Prote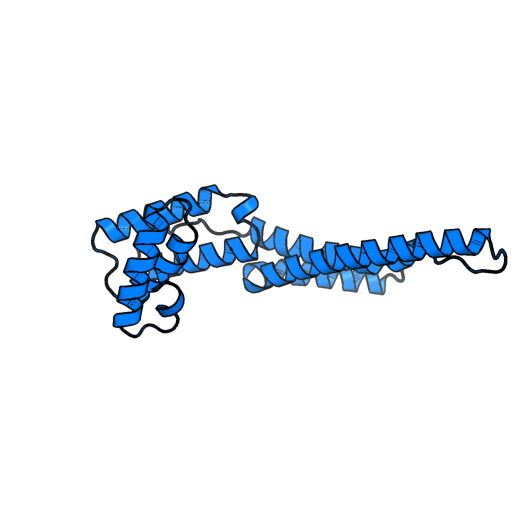in AF-A0A957NG23-F1 (afdb_monomer)

Secondary structure (DSSP, 8-state):
--HHHHHHHHHHHHHHHHHGGG-THHHHHHHHHHHHHHHHHHHHHHHHHHHHHHHHH-TTPPPP-HHHHTHHHHHHHHHHHHHHHHHHHTPPPSS--S---HHHHHHHHHHHHHHHHHTTGGGT-THHHHHHHHHHHHHHHTT---SHHHHHHHHHHHTT-SSHHHHHHHHHHHHHHHHTT-TTGGGT-

Sequence (189 aa):
MRSQYFYLLLAAVVGAALIAPFYAPLGSVGVGLLVVAYYLTLALTLLWALSRLVARFRPKFRTFRLRNALKAPLLLTLTGGAALLSLNLTTPPPVLTQPESTLVQLTYLYETDQRDRHALRIFIEPRRDAVRLAEIYRLNDGGEIRSGEEKYLAAMVLHHGTSPDDYALAHTLSSEAAAEGVEGAQWLS

Mean predicted aligned error: 5.71 Å

Foldseek 3Di:
DPVVVVVVLVCLQVVLLVCLQPDLLSLLVLVVLLVVLVVQLVVLVVQQVVQVVVCVVVVPRDGDDSVVSNPSSVSSNSNSVSSLVSLVVNQDQLFDPDDDALLVGLVSNLVSQSSCVSSVVCVVCVVSLVVSLVVLVVCVVVVRQDALSSLQSQLSSLCPDDDPVSLVSSLVSLVVSVVNVNPPSVVSD

Radius of gyration: 23.43 Å; Cα contacts (8 Å, |Δi|>4): 213; chains: 1; bounding box: 58×26×71 Å

Nearest PDB structures (foldseek):
  6ejl-assembly1_A  TM=4.508E-01  e=9.569E+00  Homo sapiens
  7ai4-assembly2_B  TM=1.586E-01  e=5.651E+00  Homo sapiens

pLDDT: mean 91.09, std 7.85, range [53.72, 98.69]

Structure (mmCIF, N/CA/C/O backbone):
data_AF-A0A957NG23-F1
#
_entry.id   AF-A0A957NG23-F1
#
loop_
_atom_site.group_PDB
_atom_site.id
_atom_site.type_symbol
_atom_site.label_atom_id
_atom_site.label_alt_id
_atom_site.label_comp_id
_atom_site.label_asym_id
_atom_site.label_entity_id
_atom_site.label_seq_id
_atom_site.pdbx_PDB_ins_code
_atom_site.Cartn_x
_atom_site.Cartn_y
_atom_site.Cartn_z
_atom_site.occupancy
_atom_site.B_iso_or_equiv
_atom_site.auth_seq_id
_atom_site.auth_comp_id
_atom_site.auth_asym_id
_atom_site.auth_atom_id
_atom_site.pdbx_PDB_model_num
ATOM 1 N N . MET A 1 1 ? 32.156 4.873 -15.674 1.00 53.72 1 MET A N 1
ATOM 2 C CA . MET A 1 1 ? 31.232 5.918 -15.172 1.00 53.72 1 MET A CA 1
ATOM 3 C C . MET A 1 1 ? 32.134 6.937 -14.500 1.00 53.72 1 MET A C 1
ATOM 5 O O . MET A 1 1 ? 32.995 6.479 -13.763 1.00 53.72 1 MET A O 1
ATOM 9 N N . ARG A 1 2 ? 32.062 8.246 -14.790 1.00 69.12 2 ARG A N 1
ATOM 10 C CA . ARG A 1 2 ? 32.838 9.212 -13.980 1.00 69.12 2 ARG A CA 1
ATOM 11 C C . ARG A 1 2 ? 32.402 9.031 -12.520 1.00 69.12 2 ARG A C 1
ATOM 13 O O . ARG A 1 2 ? 31.195 8.923 -12.298 1.00 69.12 2 ARG A O 1
ATOM 20 N N . SER A 1 3 ? 33.346 8.924 -11.580 1.00 70.69 3 SER A N 1
ATOM 21 C CA . SER A 1 3 ? 33.070 8.514 -10.188 1.00 70.69 3 SER A CA 1
ATOM 22 C C . SER A 1 3 ? 31.973 9.360 -9.528 1.00 70.69 3 SER A C 1
ATOM 24 O O . SER A 1 3 ? 31.147 8.828 -8.799 1.00 70.69 3 SER A O 1
ATOM 26 N N . GLN A 1 4 ? 31.857 10.634 -9.909 1.00 75.25 4 GLN A N 1
ATOM 27 C CA . GLN A 1 4 ? 30.800 11.552 -9.476 1.00 75.25 4 GLN A CA 1
ATOM 28 C C . GLN A 1 4 ? 29.360 11.018 -9.636 1.00 75.25 4 GLN A C 1
ATOM 30 O O . GLN A 1 4 ? 28.538 11.204 -8.746 1.00 75.25 4 GLN A O 1
ATOM 35 N N . TYR A 1 5 ? 29.038 10.295 -10.717 1.00 74.25 5 TYR A N 1
ATOM 36 C CA . TYR A 1 5 ? 27.678 9.767 -10.925 1.00 74.25 5 TYR A CA 1
ATOM 37 C C . TYR A 1 5 ? 27.384 8.529 -10.074 1.00 74.25 5 TYR A C 1
ATOM 39 O O . TYR A 1 5 ? 26.225 8.222 -9.820 1.00 74.25 5 TYR A O 1
ATOM 47 N N . PHE A 1 6 ? 28.425 7.808 -9.652 1.00 73.12 6 PHE A N 1
ATOM 48 C CA . PHE A 1 6 ? 28.278 6.679 -8.738 1.00 73.12 6 PHE A CA 1
ATOM 49 C C . PHE A 1 6 ? 27.932 7.165 -7.328 1.00 73.12 6 PHE A C 1
ATOM 51 O O . PHE A 1 6 ? 27.025 6.626 -6.706 1.00 73.12 6 PHE A O 1
ATOM 58 N N . TYR A 1 7 ? 28.592 8.225 -6.856 1.00 78.75 7 TYR A N 1
ATOM 59 C CA . TYR A 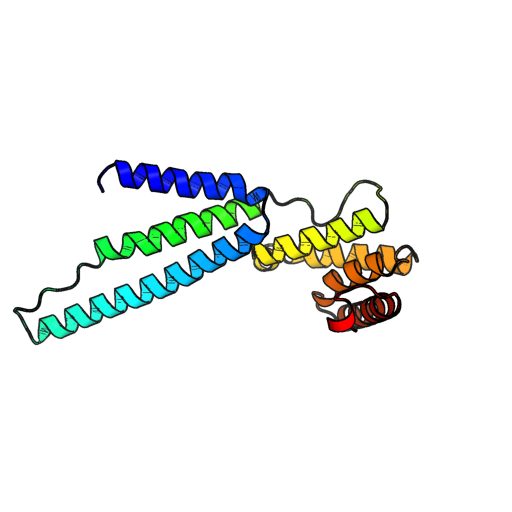1 7 ? 28.318 8.785 -5.532 1.00 78.75 7 TYR A CA 1
ATOM 60 C C . TYR A 1 7 ? 26.936 9.432 -5.436 1.00 78.75 7 TYR A C 1
ATOM 62 O O . TYR A 1 7 ? 26.245 9.224 -4.446 1.00 78.75 7 TYR A O 1
ATOM 70 N N . LEU A 1 8 ? 26.489 10.140 -6.480 1.00 79.69 8 LEU A N 1
ATOM 71 C CA . LEU A 1 8 ? 25.124 10.676 -6.529 1.00 79.69 8 LEU A CA 1
ATOM 72 C C . LEU A 1 8 ? 24.066 9.564 -6.518 1.00 79.69 8 LEU A C 1
ATOM 74 O O . LEU A 1 8 ? 23.046 9.696 -5.847 1.00 79.69 8 LEU A O 1
ATOM 78 N N . LEU A 1 9 ? 24.322 8.452 -7.216 1.00 72.62 9 LEU A N 1
ATOM 79 C CA . LEU A 1 9 ? 23.450 7.278 -7.177 1.00 72.62 9 LEU A CA 1
ATOM 80 C C . LEU A 1 9 ? 23.385 6.683 -5.772 1.00 72.62 9 LEU A C 1
ATOM 82 O O . LEU A 1 9 ? 22.297 6.437 -5.261 1.00 72.62 9 LEU A O 1
ATOM 86 N N . LEU A 1 10 ? 24.546 6.439 -5.165 1.00 81.00 10 LEU A N 1
ATOM 87 C CA . LEU A 1 10 ? 24.616 5.862 -3.831 1.00 81.00 10 LEU A CA 1
ATOM 88 C C . LEU A 1 10 ? 23.887 6.757 -2.823 1.00 81.00 10 LEU A C 1
ATOM 90 O O . LEU A 1 10 ? 23.093 6.255 -2.038 1.00 81.00 10 LEU A O 1
ATOM 94 N N . ALA A 1 11 ? 24.079 8.075 -2.905 1.00 83.12 11 ALA A N 1
ATOM 95 C CA . ALA A 1 11 ? 23.379 9.039 -2.066 1.00 83.12 11 ALA A CA 1
ATOM 96 C C . ALA A 1 11 ? 21.855 9.009 -2.274 1.00 83.12 11 ALA A C 1
ATOM 98 O O . ALA A 1 11 ? 21.119 9.052 -1.294 1.00 83.12 11 ALA A O 1
ATOM 99 N N . ALA A 1 12 ? 21.368 8.886 -3.514 1.00 77.94 12 ALA A N 1
ATOM 100 C CA . ALA A 1 12 ? 19.933 8.790 -3.792 1.00 77.94 12 ALA A CA 1
ATOM 101 C C . ALA A 1 12 ? 19.316 7.489 -3.250 1.00 77.94 12 ALA A C 1
ATOM 103 O O . ALA A 1 12 ? 18.247 7.524 -2.645 1.00 77.94 12 ALA A O 1
ATOM 104 N N . VAL A 1 13 ? 20.001 6.353 -3.427 1.00 77.81 13 VAL A N 1
ATOM 105 C CA . VAL A 1 13 ? 19.563 5.047 -2.904 1.00 77.81 13 VAL A CA 1
ATOM 106 C C . VAL A 1 13 ? 19.546 5.058 -1.375 1.00 77.81 13 VAL A C 1
ATOM 108 O O . VAL A 1 13 ? 18.547 4.674 -0.774 1.00 77.81 13 VAL A O 1
ATOM 111 N N . VAL A 1 14 ? 20.618 5.545 -0.745 1.00 81.88 14 VAL A N 1
ATOM 112 C CA . VAL A 1 14 ? 20.720 5.654 0.717 1.00 81.88 14 VAL A CA 1
ATOM 113 C C . VAL A 1 14 ? 19.688 6.641 1.263 1.00 81.88 14 VAL A C 1
ATOM 115 O O . VAL A 1 14 ? 19.001 6.326 2.225 1.00 81.88 14 VAL A O 1
ATOM 118 N N . GLY A 1 15 ? 19.515 7.802 0.630 1.00 80.25 15 GLY A N 1
ATOM 119 C CA . GLY A 1 15 ? 18.518 8.793 1.033 1.00 80.25 15 GLY A CA 1
ATOM 120 C C . GLY A 1 15 ? 17.092 8.242 0.977 1.00 80.25 15 GLY A C 1
ATOM 121 O O . GLY A 1 15 ? 16.354 8.361 1.952 1.00 80.25 15 GLY A O 1
ATOM 122 N N . ALA A 1 16 ? 16.720 7.568 -0.117 1.00 74.50 16 ALA A N 1
ATOM 123 C CA . ALA A 1 16 ? 15.419 6.910 -0.226 1.00 74.50 16 ALA A CA 1
ATOM 124 C C . ALA A 1 16 ? 15.237 5.832 0.855 1.00 74.50 16 ALA A C 1
ATOM 126 O O . ALA A 1 16 ? 14.194 5.785 1.503 1.00 74.50 16 ALA A O 1
ATOM 127 N N . ALA A 1 17 ? 16.268 5.016 1.096 1.00 74.38 17 ALA A N 1
ATOM 128 C CA . ALA A 1 17 ? 16.250 3.968 2.111 1.00 74.38 17 ALA A CA 1
ATOM 129 C C . ALA A 1 17 ? 16.095 4.510 3.544 1.00 74.38 17 ALA A C 1
ATOM 131 O O . ALA A 1 17 ? 15.441 3.862 4.359 1.00 74.38 17 ALA A O 1
ATOM 132 N N . LEU A 1 18 ? 16.678 5.676 3.846 1.00 78.31 18 LEU A N 1
ATOM 133 C CA . LEU A 1 18 ? 16.621 6.310 5.167 1.00 78.31 18 LEU A CA 1
ATOM 134 C C . LEU A 1 18 ? 15.295 7.033 5.433 1.00 78.31 18 LEU A C 1
ATOM 136 O O . LEU A 1 18 ? 14.836 7.048 6.570 1.00 78.31 18 LEU A O 1
ATOM 140 N N . ILE A 1 19 ? 14.679 7.631 4.408 1.00 78.00 19 ILE A N 1
ATOM 141 C CA . ILE A 1 19 ? 13.428 8.399 4.556 1.00 78.00 19 ILE A CA 1
ATOM 142 C C . ILE A 1 19 ? 12.197 7.484 4.468 1.00 78.00 19 ILE A C 1
ATOM 144 O O . ILE A 1 19 ? 11.177 7.760 5.098 1.00 78.00 19 ILE A O 1
ATOM 148 N N . ALA A 1 20 ? 12.294 6.373 3.730 1.00 74.62 20 ALA A N 1
ATOM 149 C CA . ALA A 1 20 ? 11.217 5.402 3.527 1.00 74.62 20 ALA A CA 1
ATOM 150 C C . ALA A 1 20 ? 10.425 5.030 4.802 1.00 74.62 20 ALA A C 1
ATOM 152 O O . ALA A 1 20 ? 9.196 5.128 4.767 1.00 74.62 20 ALA A O 1
ATOM 153 N N . PRO A 1 21 ? 11.056 4.708 5.949 1.00 72.88 21 PRO A N 1
ATOM 154 C CA . PRO A 1 21 ? 10.341 4.340 7.176 1.00 72.88 21 PRO A CA 1
ATOM 155 C C . PRO A 1 21 ? 9.452 5.445 7.765 1.00 72.88 21 PRO A C 1
ATOM 157 O O . PRO A 1 21 ? 8.611 5.161 8.615 1.00 72.88 21 PRO A O 1
ATOM 160 N N . PHE A 1 22 ? 9.600 6.695 7.325 1.00 76.44 22 PHE A N 1
ATOM 161 C CA . PHE A 1 22 ? 8.887 7.853 7.871 1.00 76.44 22 PHE A CA 1
ATOM 162 C C . PHE A 1 22 ? 7.802 8.400 6.938 1.00 76.44 22 PHE A C 1
ATOM 164 O O . PHE A 1 22 ? 7.031 9.260 7.347 1.00 76.44 22 PHE A O 1
ATOM 171 N N . TYR A 1 23 ? 7.705 7.906 5.699 1.00 77.94 23 TYR A N 1
ATOM 172 C CA . TYR A 1 23 ? 6.753 8.434 4.720 1.00 77.94 23 TYR A CA 1
ATOM 173 C C . TYR A 1 23 ? 6.138 7.303 3.889 1.00 77.94 23 TYR A C 1
ATOM 175 O O . TYR A 1 23 ? 6.703 6.868 2.889 1.00 77.94 23 TYR A O 1
ATOM 183 N N . ALA A 1 24 ? 4.968 6.809 4.315 1.00 71.69 24 ALA A N 1
ATOM 184 C CA . ALA A 1 24 ? 4.268 5.682 3.681 1.00 71.69 24 ALA A CA 1
ATOM 185 C C . ALA A 1 24 ? 4.063 5.819 2.152 1.00 71.69 24 ALA A C 1
ATOM 187 O O . ALA A 1 24 ? 4.255 4.816 1.456 1.00 71.69 24 ALA A O 1
ATOM 188 N N . PRO A 1 25 ? 3.801 7.019 1.584 1.00 80.06 25 PRO A N 1
ATOM 189 C CA . PRO A 1 25 ? 3.712 7.187 0.132 1.00 80.06 25 PRO A CA 1
ATOM 190 C C . PRO A 1 25 ? 4.987 6.802 -0.639 1.00 80.06 25 PRO A C 1
ATOM 192 O O . PRO A 1 25 ? 4.909 6.531 -1.839 1.00 80.06 25 PRO A O 1
ATOM 195 N N . LEU A 1 26 ? 6.157 6.712 0.016 1.00 79.88 26 LEU A N 1
ATOM 196 C CA . LEU A 1 26 ? 7.385 6.220 -0.628 1.00 79.88 26 LEU A CA 1
ATOM 197 C C . LEU A 1 26 ? 7.272 4.777 -1.110 1.00 79.88 26 LEU A C 1
ATOM 199 O O . LEU A 1 26 ? 7.987 4.415 -2.041 1.00 79.88 26 LEU A O 1
ATOM 203 N N . GLY A 1 27 ? 6.368 3.977 -0.540 1.00 81.94 27 GLY A N 1
ATOM 204 C CA . GLY A 1 27 ? 6.066 2.645 -1.056 1.00 81.94 27 GLY A CA 1
ATOM 205 C C . GLY A 1 27 ? 5.529 2.722 -2.482 1.00 81.94 27 GLY A C 1
ATOM 206 O O . GLY A 1 27 ? 6.155 2.200 -3.405 1.00 81.94 27 GLY A O 1
ATOM 207 N N . SER A 1 28 ? 4.459 3.496 -2.692 1.00 82.94 28 SER A N 1
ATOM 208 C CA . SER A 1 28 ? 3.891 3.749 -4.023 1.00 82.94 28 SER A CA 1
ATOM 209 C C . SER A 1 28 ? 4.905 4.354 -4.992 1.00 82.94 28 SER A C 1
ATOM 211 O O . SER A 1 28 ? 4.949 3.961 -6.157 1.00 82.94 28 SER A O 1
ATOM 213 N N . VAL A 1 29 ? 5.751 5.282 -4.528 1.00 86.94 29 VAL A N 1
ATOM 214 C CA . VAL A 1 29 ? 6.837 5.840 -5.353 1.00 86.94 29 VAL A CA 1
ATOM 215 C C . VAL A 1 29 ? 7.827 4.744 -5.747 1.00 86.94 29 VAL A C 1
ATOM 217 O O . VAL A 1 29 ? 8.186 4.646 -6.918 1.00 86.94 29 VAL A O 1
ATOM 220 N N . GLY A 1 30 ? 8.235 3.890 -4.806 1.00 87.00 30 GLY A N 1
ATOM 221 C CA . GLY A 1 30 ? 9.119 2.755 -5.060 1.00 87.00 30 GLY A CA 1
ATOM 222 C C . GLY A 1 30 ? 8.552 1.803 -6.113 1.00 87.00 30 GLY A C 1
ATOM 223 O O . GLY A 1 30 ? 9.247 1.476 -7.077 1.00 87.00 30 GLY A O 1
ATOM 224 N N . VAL A 1 31 ? 7.271 1.440 -5.995 1.00 87.94 31 VAL A N 1
ATOM 225 C CA . VAL A 1 31 ? 6.549 0.649 -7.008 1.00 87.94 31 VAL A CA 1
ATOM 226 C C . VAL A 1 31 ? 6.531 1.366 -8.358 1.00 87.94 31 VAL A C 1
ATOM 228 O O . VAL A 1 31 ? 6.874 0.768 -9.377 1.00 87.94 31 VAL A O 1
ATOM 231 N N . GLY A 1 32 ? 6.198 2.658 -8.381 1.00 87.62 32 GLY A N 1
ATOM 232 C CA . GLY A 1 32 ? 6.180 3.464 -9.601 1.00 87.62 32 GLY A CA 1
ATOM 233 C C . GLY A 1 32 ? 7.535 3.483 -10.314 1.00 87.62 32 GLY A C 1
ATOM 234 O O . GLY A 1 32 ? 7.601 3.281 -11.527 1.00 87.62 32 GLY A O 1
ATOM 235 N N . LEU A 1 33 ? 8.633 3.642 -9.567 1.00 89.94 33 LEU A N 1
ATOM 236 C CA . LEU A 1 33 ? 9.992 3.583 -10.111 1.00 89.94 33 LEU A CA 1
ATOM 237 C C . LEU A 1 33 ? 10.296 2.219 -10.741 1.00 89.94 33 LEU A C 1
ATOM 239 O O . LEU A 1 33 ? 10.889 2.175 -11.819 1.00 89.94 33 LEU A O 1
ATOM 243 N N . LEU A 1 34 ? 9.865 1.119 -10.114 1.00 91.19 34 LEU A N 1
ATOM 244 C CA . LEU A 1 34 ? 10.038 -0.233 -10.655 1.00 91.19 34 LEU A CA 1
ATOM 245 C C . LEU A 1 34 ? 9.243 -0.443 -11.948 1.00 91.19 34 LEU A C 1
ATOM 247 O O . LEU A 1 34 ? 9.783 -0.976 -12.919 1.00 91.19 34 LEU A O 1
ATOM 251 N N . VAL A 1 35 ? 7.996 0.028 -11.999 1.00 92.69 35 VAL A N 1
ATOM 252 C CA . VAL A 1 35 ? 7.153 -0.048 -13.202 1.00 92.69 35 VAL A CA 1
ATOM 253 C C . VAL A 1 35 ? 7.777 0.744 -14.355 1.00 92.69 35 VAL A C 1
ATOM 255 O O . VAL A 1 35 ? 7.920 0.225 -15.465 1.00 92.69 35 VAL A O 1
ATOM 258 N N . VAL A 1 36 ? 8.226 1.977 -14.098 1.00 93.44 36 VAL A N 1
ATOM 259 C CA . VAL A 1 36 ? 8.911 2.801 -15.108 1.00 93.44 36 VAL A CA 1
ATOM 260 C C . VAL A 1 36 ? 10.214 2.140 -15.562 1.00 93.44 36 VAL A C 1
ATOM 262 O O . VAL A 1 36 ? 10.490 2.089 -16.762 1.00 93.44 36 VAL A O 1
ATOM 265 N N . ALA A 1 37 ? 11.006 1.596 -14.634 1.00 94.06 37 ALA A N 1
ATOM 266 C CA . ALA A 1 37 ? 12.242 0.88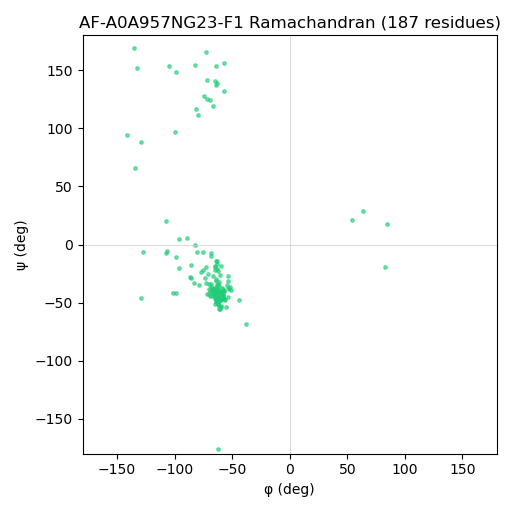8 -14.955 1.00 94.06 37 ALA A CA 1
ATOM 267 C C . ALA A 1 37 ? 12.002 -0.316 -15.876 1.00 94.06 37 ALA A C 1
ATOM 269 O O . ALA A 1 37 ? 12.757 -0.521 -16.833 1.00 94.06 37 ALA A O 1
ATOM 270 N N . TYR A 1 38 ? 10.942 -1.084 -15.613 1.00 95.44 38 TYR A N 1
ATOM 271 C CA . TYR A 1 38 ? 10.541 -2.232 -16.419 1.00 95.44 38 TYR A CA 1
ATOM 272 C C . TYR A 1 38 ? 10.197 -1.819 -17.856 1.00 95.44 38 TYR A C 1
ATOM 274 O O . TYR A 1 38 ? 10.832 -2.295 -18.802 1.00 95.44 38 TYR A O 1
ATOM 282 N N . TYR A 1 39 ? 9.267 -0.873 -18.035 1.00 96.62 39 TYR A N 1
ATOM 283 C CA . TYR A 1 39 ? 8.863 -0.419 -19.371 1.00 96.62 39 TYR A CA 1
ATOM 284 C C . TYR A 1 39 ? 10.003 0.260 -20.133 1.00 96.62 39 TYR A C 1
ATOM 286 O O . TYR A 1 39 ? 10.159 0.041 -21.336 1.00 96.62 39 TYR A O 1
ATOM 294 N N . LEU A 1 40 ? 10.853 1.027 -19.445 1.00 93.94 40 LEU A N 1
ATOM 295 C CA . LEU A 1 40 ? 12.033 1.633 -20.056 1.00 93.94 40 LEU A CA 1
ATOM 296 C C . LEU A 1 40 ? 13.030 0.566 -20.526 1.00 93.94 40 LEU A C 1
ATOM 298 O O . LEU A 1 40 ? 13.575 0.671 -21.624 1.00 93.94 40 LEU A O 1
ATOM 302 N N . THR A 1 41 ? 13.247 -0.487 -19.735 1.00 94.44 41 THR A N 1
ATOM 303 C CA . THR A 1 41 ? 14.099 -1.618 -20.132 1.00 94.44 41 THR A CA 1
ATOM 304 C C . THR A 1 41 ? 13.545 -2.309 -21.372 1.00 94.44 41 THR A C 1
ATOM 306 O O . THR A 1 41 ? 14.296 -2.540 -22.321 1.00 94.44 41 THR A O 1
ATOM 309 N N . LEU A 1 42 ? 12.238 -2.586 -21.402 1.00 95.56 42 LEU A N 1
ATOM 310 C CA . LEU A 1 42 ? 11.564 -3.199 -22.547 1.00 95.56 42 LEU A CA 1
ATOM 311 C C . LEU A 1 42 ? 11.684 -2.333 -23.812 1.00 95.56 42 LEU A C 1
ATOM 313 O O . LEU A 1 42 ? 12.064 -2.824 -24.873 1.00 95.56 42 LEU A O 1
ATOM 317 N N . ALA A 1 43 ? 11.438 -1.026 -23.709 1.00 94.81 43 ALA A N 1
ATOM 318 C CA . ALA A 1 43 ? 11.568 -0.113 -24.842 1.00 94.81 43 ALA A CA 1
ATOM 319 C C . ALA A 1 43 ? 13.009 -0.068 -25.383 1.00 94.81 43 ALA A C 1
ATOM 321 O O . ALA A 1 43 ? 13.233 -0.126 -26.593 1.00 94.81 43 ALA A O 1
ATOM 322 N N . LEU A 1 44 ? 14.009 -0.010 -24.496 1.00 93.88 44 LEU A N 1
ATOM 323 C CA . LEU A 1 44 ? 15.420 0.037 -24.884 1.00 93.88 44 LEU A CA 1
ATOM 324 C C . LEU A 1 44 ? 15.902 -1.266 -25.533 1.00 93.88 44 LEU A C 1
ATOM 326 O O . LEU A 1 44 ? 16.698 -1.214 -26.477 1.00 93.88 44 LEU A O 1
ATOM 330 N N . THR A 1 45 ? 15.437 -2.424 -25.059 1.00 93.19 45 THR A N 1
ATOM 331 C CA . THR A 1 45 ? 15.769 -3.722 -25.666 1.00 93.19 45 THR A CA 1
ATOM 332 C C . THR A 1 45 ? 15.116 -3.879 -27.038 1.00 93.19 45 THR A C 1
ATOM 334 O O . THR A 1 45 ? 15.796 -4.307 -27.973 1.00 93.19 45 THR A O 1
ATOM 337 N N . LEU A 1 46 ? 13.863 -3.438 -27.203 1.00 95.75 46 LEU A N 1
ATOM 338 C CA . LEU A 1 46 ? 13.178 -3.396 -28.500 1.00 95.75 46 LEU A CA 1
ATOM 339 C C . LEU A 1 46 ? 13.885 -2.465 -29.494 1.00 95.75 46 LEU A C 1
ATOM 341 O O . LEU A 1 46 ? 14.174 -2.873 -30.618 1.00 95.75 46 LEU A O 1
ATOM 345 N N . LEU A 1 47 ? 14.245 -1.245 -29.078 1.00 94.56 47 LEU A N 1
ATOM 346 C CA . LEU A 1 47 ? 15.004 -0.304 -29.912 1.00 94.56 47 LEU A CA 1
ATOM 347 C C . LEU A 1 47 ? 16.364 -0.873 -30.320 1.00 94.56 47 LEU A C 1
ATOM 349 O O . LEU A 1 47 ? 16.794 -0.726 -31.466 1.00 94.56 47 LEU A O 1
ATOM 353 N N . TRP A 1 48 ? 17.047 -1.553 -29.399 1.00 95.00 48 TRP A N 1
ATOM 354 C CA . TRP A 1 48 ? 18.297 -2.232 -29.708 1.00 95.00 48 TRP A CA 1
ATOM 355 C C . TRP A 1 48 ? 18.101 -3.344 -30.745 1.00 95.00 48 TRP A C 1
ATOM 357 O O . TRP A 1 48 ? 18.831 -3.362 -31.742 1.00 95.00 48 TRP A O 1
ATOM 367 N N . ALA A 1 49 ? 17.110 -4.219 -30.557 1.00 94.25 49 ALA A N 1
ATOM 368 C CA . ALA A 1 49 ? 16.793 -5.304 -31.484 1.00 94.25 49 ALA A CA 1
ATOM 369 C C . ALA A 1 49 ? 16.427 -4.771 -32.878 1.00 94.25 49 ALA A C 1
ATOM 371 O O . ALA A 1 49 ? 16.980 -5.227 -33.881 1.00 94.25 49 ALA A O 1
ATOM 372 N N . LEU A 1 50 ? 15.594 -3.728 -32.948 1.00 95.19 50 LEU A N 1
ATOM 373 C CA . LEU A 1 50 ? 15.247 -3.059 -34.199 1.00 95.19 50 LEU A CA 1
ATOM 374 C C . LEU A 1 50 ? 16.482 -2.439 -34.866 1.00 95.19 50 LEU A C 1
ATOM 376 O O . LEU A 1 50 ? 16.684 -2.602 -36.067 1.00 95.19 50 LEU A O 1
ATOM 380 N N . SER A 1 51 ? 17.366 -1.795 -34.096 1.00 92.81 51 SER A N 1
ATOM 381 C CA . SER A 1 51 ? 18.606 -1.222 -34.637 1.00 92.81 51 SER A CA 1
ATOM 382 C C . SER A 1 51 ? 19.533 -2.288 -35.239 1.00 92.81 51 SER A C 1
ATOM 384 O O . SER A 1 51 ? 20.203 -2.031 -36.241 1.00 92.81 51 SER A O 1
ATOM 386 N N . ARG A 1 52 ? 19.555 -3.497 -34.657 1.00 93.50 52 ARG A N 1
ATOM 387 C CA . ARG A 1 52 ? 20.296 -4.655 -35.178 1.00 93.50 52 ARG A CA 1
ATOM 388 C C . ARG A 1 52 ? 19.664 -5.191 -36.458 1.00 93.50 52 ARG A C 1
ATOM 390 O O . ARG A 1 52 ? 20.392 -5.484 -37.404 1.00 93.50 52 ARG A O 1
ATOM 397 N N . LEU A 1 53 ? 18.335 -5.274 -36.499 1.00 94.69 53 LEU A N 1
ATOM 398 C CA . LEU A 1 53 ? 17.594 -5.689 -37.686 1.00 94.69 53 LEU A CA 1
ATOM 399 C C . LEU A 1 53 ? 17.842 -4.727 -38.855 1.00 94.69 53 LEU A C 1
ATOM 401 O O . LEU A 1 53 ? 18.191 -5.166 -39.945 1.00 94.69 53 LEU A O 1
ATOM 405 N N . VAL A 1 54 ? 17.756 -3.415 -38.623 1.00 94.50 54 VAL A N 1
ATOM 406 C CA . VAL A 1 54 ? 18.021 -2.395 -39.652 1.00 94.50 54 VAL A CA 1
ATOM 407 C C . VAL A 1 54 ? 19.467 -2.460 -40.141 1.00 94.50 54 VAL A C 1
ATOM 409 O O . VAL A 1 54 ? 19.703 -2.394 -41.347 1.00 94.50 54 VAL A O 1
ATOM 412 N N . ALA A 1 55 ? 20.438 -2.644 -39.241 1.00 93.12 55 ALA A N 1
ATOM 413 C CA . ALA A 1 55 ? 21.848 -2.761 -39.614 1.00 93.12 55 ALA A CA 1
ATOM 414 C C . ALA A 1 55 ? 22.132 -3.957 -40.540 1.00 93.12 55 ALA A C 1
ATOM 416 O O . ALA A 1 55 ? 23.061 -3.888 -41.344 1.00 93.12 55 ALA A O 1
ATOM 417 N N . ARG A 1 56 ? 21.311 -5.019 -40.488 1.00 93.69 56 ARG A N 1
ATOM 418 C CA . ARG A 1 56 ? 21.404 -6.160 -41.415 1.00 93.69 56 ARG A CA 1
ATOM 419 C C . ARG A 1 56 ? 21.113 -5.760 -42.864 1.00 93.69 56 ARG A C 1
ATOM 421 O O . ARG A 1 56 ? 21.746 -6.286 -43.770 1.00 93.69 56 ARG A O 1
ATOM 428 N N . PHE A 1 57 ? 20.180 -4.833 -43.076 1.00 95.75 57 PHE A N 1
ATOM 429 C CA . PHE A 1 57 ? 19.788 -4.357 -44.409 1.00 95.75 57 PHE A CA 1
ATOM 430 C C . PHE A 1 57 ? 20.507 -3.069 -44.823 1.00 95.75 57 PHE A C 1
ATOM 432 O O . PHE A 1 57 ? 20.569 -2.738 -46.004 1.00 95.75 57 PHE A O 1
ATOM 439 N N . ARG A 1 58 ? 21.049 -2.318 -43.859 1.00 94.12 58 ARG A N 1
ATOM 440 C CA . ARG A 1 58 ? 21.753 -1.051 -44.080 1.00 94.12 58 ARG A CA 1
ATOM 441 C C . ARG A 1 58 ? 23.107 -1.086 -43.362 1.00 94.12 58 ARG A C 1
ATOM 443 O O . ARG A 1 58 ? 23.194 -0.608 -42.236 1.00 94.12 58 ARG A O 1
ATOM 450 N N . PRO A 1 59 ? 24.186 -1.579 -43.996 1.00 84.88 59 PRO A N 1
ATOM 451 C CA . PRO A 1 59 ? 25.474 -1.809 -43.328 1.00 84.88 59 PRO A CA 1
ATOM 452 C C . PRO A 1 59 ? 26.168 -0.527 -42.833 1.00 84.88 59 PRO A C 1
ATOM 454 O O . PRO A 1 59 ? 27.001 -0.584 -41.935 1.00 84.88 59 PRO A O 1
ATOM 457 N N . LYS A 1 60 ? 25.802 0.649 -43.369 1.00 89.44 60 LYS A N 1
ATOM 458 C CA . LYS A 1 60 ? 26.262 1.960 -42.869 1.00 89.44 60 LYS A CA 1
ATOM 459 C C . LYS A 1 60 ? 25.485 2.450 -41.634 1.00 89.44 60 LYS A C 1
ATOM 461 O O . LYS A 1 60 ? 25.826 3.488 -41.072 1.00 89.44 60 LYS A O 1
ATOM 466 N N . PHE A 1 61 ? 24.428 1.748 -41.219 1.00 86.75 61 PHE A N 1
ATOM 467 C CA . PHE A 1 61 ? 23.601 2.134 -40.080 1.00 86.75 61 PHE A CA 1
ATOM 468 C C . PHE A 1 61 ? 24.325 1.860 -38.758 1.00 86.75 61 PHE A C 1
ATOM 470 O O . PHE A 1 61 ? 24.784 0.750 -38.486 1.00 86.75 61 PHE A O 1
ATOM 477 N N . ARG A 1 62 ? 24.405 2.878 -37.899 1.00 87.50 62 ARG A N 1
ATOM 478 C CA . ARG A 1 62 ? 25.055 2.765 -36.593 1.00 87.50 62 ARG A CA 1
ATOM 479 C C . ARG A 1 62 ? 24.103 2.120 -35.589 1.00 87.50 62 ARG A C 1
ATOM 481 O O . ARG A 1 62 ? 23.084 2.699 -35.231 1.00 87.50 62 ARG A O 1
ATOM 488 N N . THR A 1 63 ? 24.465 0.944 -35.085 1.00 83.06 63 THR A N 1
ATOM 489 C CA . THR A 1 63 ? 23.659 0.237 -34.081 1.00 83.06 63 THR A CA 1
ATOM 490 C C . THR A 1 63 ? 23.585 1.015 -32.771 1.00 83.06 63 THR A C 1
ATOM 492 O O . THR A 1 63 ? 24.598 1.540 -32.287 1.00 83.06 63 THR A O 1
ATOM 495 N N . PHE A 1 64 ? 22.410 1.001 -32.150 1.00 84.00 64 PHE A N 1
ATOM 496 C CA . PHE A 1 64 ? 22.213 1.531 -30.810 1.00 84.00 64 PHE A CA 1
ATOM 497 C C . PHE A 1 64 ? 23.048 0.737 -29.792 1.00 84.00 64 PHE A C 1
ATOM 499 O O . PHE A 1 64 ? 23.151 -0.488 -29.867 1.00 84.00 64 PHE A O 1
ATOM 506 N N . ARG A 1 65 ? 23.678 1.418 -28.826 1.00 88.94 65 ARG A N 1
ATOM 507 C CA . ARG A 1 65 ? 24.499 0.768 -27.790 1.00 88.94 65 ARG A CA 1
ATOM 508 C C . ARG A 1 65 ? 23.710 0.624 -26.494 1.00 88.94 65 ARG A C 1
ATOM 510 O O . ARG A 1 65 ? 23.712 1.524 -25.656 1.00 88.94 65 ARG A O 1
ATOM 517 N N . LEU A 1 66 ? 23.126 -0.555 -26.302 1.00 85.56 66 LEU A N 1
ATOM 518 C CA . LEU A 1 66 ? 22.255 -0.863 -25.167 1.00 85.56 66 LEU A CA 1
ATOM 519 C C . LEU A 1 66 ? 22.932 -0.670 -23.795 1.00 85.56 66 LEU A C 1
ATOM 521 O O . LEU A 1 66 ? 22.325 -0.127 -22.878 1.00 85.56 66 LEU A O 1
ATOM 525 N N . ARG A 1 67 ? 24.220 -1.024 -23.665 1.00 86.75 67 ARG A N 1
ATOM 526 C CA . ARG A 1 67 ? 24.956 -1.015 -22.382 1.00 86.75 67 ARG A CA 1
ATOM 527 C C . ARG A 1 67 ? 24.883 0.313 -21.617 1.00 86.75 67 ARG A C 1
ATOM 529 O O . ARG A 1 67 ? 24.843 0.305 -20.393 1.00 86.75 67 ARG A O 1
ATOM 536 N N . ASN A 1 68 ? 24.920 1.454 -22.308 1.00 84.88 68 ASN A N 1
ATOM 537 C CA . ASN A 1 68 ? 24.846 2.754 -21.633 1.00 84.88 68 ASN A CA 1
ATOM 538 C C . ASN A 1 68 ? 23.408 3.169 -21.328 1.00 84.88 68 ASN A C 1
ATOM 540 O O . ASN A 1 68 ? 23.183 3.806 -20.304 1.00 84.88 68 ASN A O 1
ATOM 544 N N . ALA A 1 69 ? 22.462 2.790 -22.185 1.00 87.06 69 ALA A N 1
ATOM 545 C CA . ALA A 1 69 ? 21.059 3.127 -22.016 1.00 87.06 69 ALA A CA 1
ATOM 546 C C . ALA A 1 69 ? 20.423 2.378 -20.836 1.00 87.06 69 ALA A C 1
ATOM 548 O O . ALA A 1 69 ? 19.627 2.960 -20.111 1.00 87.06 69 ALA A O 1
ATOM 549 N N . LEU A 1 70 ? 20.853 1.137 -20.574 1.00 90.62 70 LEU A N 1
ATOM 550 C CA . LEU A 1 70 ? 20.365 0.332 -19.446 1.00 90.62 70 LEU A CA 1
ATOM 551 C C . LEU A 1 70 ? 20.779 0.850 -18.062 1.00 90.62 70 LEU A C 1
ATOM 553 O O . LEU A 1 70 ? 20.295 0.344 -17.055 1.00 90.62 70 LEU A O 1
ATOM 557 N N . LYS A 1 71 ? 21.646 1.866 -17.976 1.00 89.06 71 LYS A N 1
ATOM 558 C CA . LYS A 1 71 ? 22.015 2.450 -16.682 1.00 89.06 71 LYS A CA 1
ATOM 559 C C . LYS A 1 71 ? 20.810 3.093 -16.012 1.00 89.06 71 LYS A C 1
ATOM 561 O O . LYS A 1 71 ? 20.559 2.782 -14.864 1.00 89.06 71 LYS A O 1
ATOM 566 N N . ALA A 1 72 ? 20.055 3.927 -16.728 1.00 88.38 72 ALA A N 1
ATOM 567 C CA . ALA A 1 72 ? 18.892 4.618 -16.173 1.00 88.38 72 ALA A CA 1
ATOM 568 C C . ALA A 1 72 ? 17.850 3.661 -15.554 1.00 88.38 72 ALA A C 1
ATOM 570 O O . ALA A 1 72 ? 17.565 3.826 -14.369 1.00 88.38 72 ALA A O 1
ATOM 571 N N . PRO A 1 73 ? 17.337 2.629 -16.259 1.00 91.69 73 PRO A N 1
ATOM 572 C CA . PRO A 1 73 ? 16.401 1.692 -15.642 1.00 91.69 73 PRO A CA 1
ATOM 573 C C . PRO A 1 73 ? 17.029 0.883 -14.501 1.00 91.69 73 PRO A C 1
ATOM 575 O O . PRO A 1 73 ? 16.342 0.594 -13.525 1.00 91.69 73 PRO A O 1
ATOM 578 N N . LEU A 1 74 ? 18.332 0.576 -14.553 1.00 90.94 74 LEU A N 1
ATOM 579 C CA . LEU A 1 74 ? 19.019 -0.045 -13.419 1.00 90.94 74 LEU A CA 1
ATOM 580 C C . LEU A 1 74 ? 19.018 0.867 -12.182 1.00 90.94 74 LEU A C 1
ATOM 582 O O . LEU A 1 74 ? 18.779 0.370 -11.089 1.00 90.94 74 LEU A O 1
ATOM 586 N N . LEU A 1 75 ? 19.236 2.182 -12.328 1.00 88.81 75 LEU A N 1
ATOM 587 C CA . LEU A 1 75 ? 19.164 3.116 -11.192 1.00 88.81 75 LEU A CA 1
ATOM 588 C C . LEU A 1 75 ? 17.753 3.174 -10.608 1.00 88.81 75 LEU A C 1
ATOM 590 O O . LEU A 1 75 ? 17.598 3.101 -9.397 1.00 88.81 75 LEU A O 1
ATOM 594 N N . LEU A 1 76 ? 16.735 3.274 -11.466 1.00 89.56 76 LEU A N 1
ATOM 595 C CA . LEU A 1 76 ? 15.335 3.299 -11.037 1.00 89.56 76 LEU A CA 1
ATOM 596 C C . LEU A 1 76 ? 14.960 2.010 -10.291 1.00 89.56 76 LEU A C 1
ATOM 598 O O . LEU A 1 76 ? 14.326 2.076 -9.242 1.00 89.56 76 LEU A O 1
ATOM 602 N N . THR A 1 77 ? 15.429 0.858 -10.783 1.00 92.19 77 THR A N 1
ATOM 603 C CA . THR A 1 77 ? 15.263 -0.440 -10.109 1.00 92.19 77 THR A CA 1
ATOM 604 C C . THR A 1 77 ? 15.975 -0.456 -8.756 1.00 92.19 77 THR A C 1
ATOM 606 O O . THR A 1 77 ? 15.382 -0.838 -7.753 1.00 92.19 77 THR A O 1
ATOM 609 N N . LEU A 1 78 ? 17.222 0.028 -8.748 1.00 91.00 78 LEU A N 1
ATOM 610 C CA . LEU A 1 78 ? 18.065 0.357 -7.596 1.00 91.00 78 LEU A CA 1
ATOM 611 C C . LEU A 1 78 ? 17.274 0.981 -6.448 1.00 91.00 78 LEU A C 1
ATOM 613 O O . LEU A 1 78 ? 17.088 0.426 -5.365 1.00 91.00 78 LEU A O 1
ATOM 617 N N . THR A 1 79 ? 16.813 2.187 -6.746 1.00 87.44 79 THR A N 1
ATOM 618 C CA . THR A 1 79 ? 16.159 3.084 -5.806 1.00 87.44 79 THR A CA 1
ATOM 619 C C . THR A 1 79 ? 14.785 2.569 -5.396 1.00 87.44 79 THR A C 1
ATOM 621 O O . THR A 1 79 ? 14.477 2.565 -4.208 1.00 87.44 79 THR A O 1
ATOM 624 N N . GLY A 1 80 ? 13.973 2.097 -6.350 1.00 89.12 80 GLY A N 1
ATOM 625 C CA . GLY A 1 80 ? 12.642 1.562 -6.055 1.00 89.12 80 GLY A CA 1
ATOM 626 C C . GLY A 1 80 ? 12.702 0.309 -5.181 1.00 89.12 80 GLY A C 1
ATOM 627 O O . GLY A 1 80 ? 11.986 0.213 -4.186 1.00 89.12 80 GLY A O 1
ATOM 628 N N . GLY A 1 81 ? 13.621 -0.610 -5.494 1.00 90.56 81 GLY A N 1
ATOM 629 C CA . GLY A 1 81 ? 13.859 -1.814 -4.701 1.00 90.56 81 GLY A CA 1
ATOM 630 C C . GLY A 1 81 ? 14.371 -1.503 -3.295 1.00 90.56 81 GLY A C 1
ATOM 631 O O . GLY A 1 81 ? 13.875 -2.078 -2.331 1.00 90.56 81 GLY A O 1
ATOM 632 N N . ALA A 1 82 ? 15.308 -0.559 -3.153 1.00 88.00 82 ALA A N 1
ATOM 633 C CA . ALA A 1 82 ? 15.807 -0.137 -1.844 1.00 88.00 82 ALA A CA 1
ATOM 634 C C . ALA A 1 82 ? 14.714 0.511 -0.978 1.00 88.00 82 ALA A C 1
ATOM 636 O O . ALA A 1 82 ? 14.623 0.201 0.206 1.00 88.00 82 ALA A O 1
ATOM 637 N N . ALA A 1 83 ? 13.854 1.354 -1.560 1.00 86.44 83 ALA A N 1
ATOM 638 C CA . ALA A 1 83 ? 12.734 1.961 -0.842 1.00 86.44 83 ALA A CA 1
ATOM 639 C C . ALA A 1 83 ? 11.753 0.898 -0.311 1.00 86.44 83 ALA A C 1
ATOM 641 O O . ALA A 1 83 ? 11.403 0.919 0.870 1.00 86.44 83 ALA A O 1
ATOM 642 N N . LEU A 1 84 ? 11.360 -0.069 -1.151 1.00 89.12 84 LEU A N 1
ATOM 643 C CA . LEU A 1 84 ? 10.482 -1.169 -0.735 1.00 89.12 84 LEU A CA 1
ATOM 644 C C . LEU A 1 84 ? 11.141 -2.084 0.300 1.00 89.12 84 LEU A C 1
ATOM 646 O O . LEU A 1 84 ? 10.486 -2.483 1.263 1.00 89.12 84 LEU A O 1
ATOM 650 N N . LEU A 1 85 ? 12.428 -2.396 0.137 1.00 89.44 85 LEU A N 1
ATOM 651 C CA . LEU A 1 85 ? 13.172 -3.202 1.102 1.00 89.44 85 LEU A CA 1
ATOM 652 C C . LEU A 1 85 ? 13.231 -2.509 2.467 1.00 89.44 85 LEU A C 1
ATOM 654 O O . LEU A 1 85 ? 12.900 -3.130 3.472 1.00 89.44 85 LEU A O 1
ATOM 658 N N . SER A 1 86 ? 13.581 -1.221 2.510 1.00 87.50 86 SER A N 1
ATOM 659 C CA . SER A 1 86 ? 13.607 -0.441 3.752 1.00 87.50 86 SER A CA 1
ATOM 660 C C . SER A 1 86 ? 12.254 -0.415 4.455 1.00 87.50 86 SER A C 1
ATOM 662 O O . SER A 1 86 ? 12.195 -0.609 5.670 1.00 87.50 86 SER A O 1
ATOM 664 N N . LEU A 1 87 ? 11.162 -0.223 3.706 1.00 86.50 87 LEU A N 1
ATOM 665 C CA . LEU A 1 87 ? 9.813 -0.290 4.268 1.00 86.50 87 LEU A CA 1
ATOM 666 C C . LEU A 1 87 ? 9.550 -1.659 4.894 1.00 86.50 87 LEU A C 1
ATOM 668 O O . LEU A 1 87 ? 9.046 -1.727 6.009 1.00 86.50 87 LEU A O 1
ATOM 672 N N . ASN A 1 88 ? 9.911 -2.745 4.208 1.00 88.62 88 ASN A N 1
ATOM 673 C CA . ASN A 1 88 ? 9.693 -4.111 4.686 1.00 88.62 88 ASN A CA 1
ATOM 674 C C . ASN A 1 88 ? 10.548 -4.476 5.909 1.00 88.62 88 ASN A C 1
ATOM 676 O O . ASN A 1 88 ? 10.051 -5.165 6.797 1.00 88.62 88 ASN A O 1
ATOM 680 N N . LEU A 1 89 ? 11.769 -3.951 6.023 1.00 89.00 89 LEU A N 1
ATOM 681 C CA . LEU A 1 89 ? 12.645 -4.193 7.177 1.00 89.00 89 LEU A CA 1
ATOM 682 C C . LEU A 1 89 ? 12.248 -3.414 8.439 1.00 89.00 89 LEU A C 1
ATOM 684 O O . LEU A 1 89 ? 12.625 -3.806 9.538 1.00 89.00 89 LEU A O 1
ATOM 688 N N . THR A 1 90 ? 11.504 -2.316 8.298 1.00 86.56 90 THR A N 1
ATOM 689 C CA . THR A 1 90 ? 11.129 -1.417 9.409 1.00 86.56 90 THR A CA 1
ATOM 690 C C . THR A 1 90 ? 9.654 -1.528 9.792 1.00 86.56 90 THR A C 1
ATOM 692 O O . THR A 1 90 ? 9.079 -0.627 10.399 1.00 86.56 90 THR A O 1
ATOM 695 N N . THR A 1 91 ? 9.021 -2.638 9.418 1.00 87.88 91 THR A N 1
ATOM 696 C CA . THR A 1 91 ? 7.583 -2.829 9.589 1.00 87.88 91 THR A CA 1
ATOM 697 C C . THR A 1 91 ? 7.222 -3.027 11.061 1.00 87.88 91 THR A C 1
ATOM 699 O O . THR A 1 91 ? 7.744 -3.951 11.686 1.00 87.88 91 THR A O 1
ATOM 702 N N . PRO A 1 92 ? 6.299 -2.227 11.618 1.00 92.25 92 PRO A N 1
ATOM 703 C CA . PRO A 1 92 ? 5.778 -2.4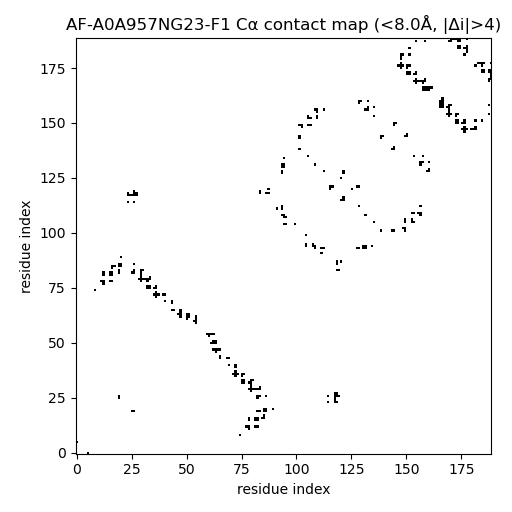74 12.954 1.00 92.25 92 PRO A CA 1
ATOM 704 C C . PRO A 1 92 ? 4.832 -3.698 12.969 1.00 92.25 92 PRO A C 1
ATOM 706 O O . PRO A 1 92 ? 4.397 -4.169 11.906 1.00 92.25 92 PRO A O 1
ATOM 709 N N .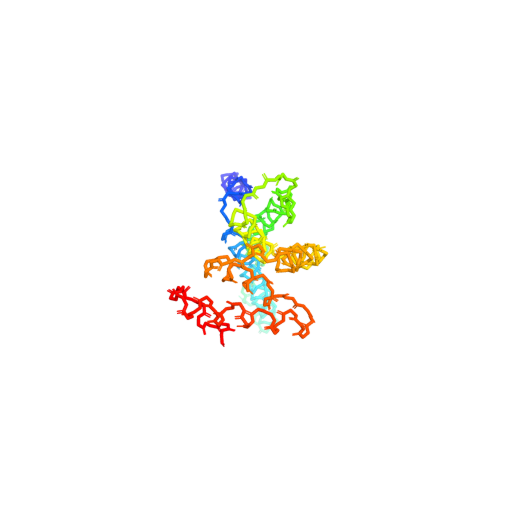 PRO A 1 93 ? 4.490 -4.249 14.148 1.00 94.75 93 PRO A N 1
ATOM 710 C CA . PRO A 1 93 ? 3.485 -5.309 14.239 1.00 94.75 93 PRO A CA 1
ATOM 711 C C . PRO A 1 93 ? 2.137 -4.866 13.630 1.00 94.75 93 PRO A C 1
ATOM 713 O O . PRO A 1 93 ? 1.880 -3.672 13.499 1.00 94.75 93 PRO A O 1
ATOM 716 N N . PRO A 1 94 ? 1.283 -5.802 13.181 1.00 95.38 94 PRO A N 1
ATOM 717 C CA . PRO A 1 94 ? 0.001 -5.456 12.561 1.00 95.38 94 PRO A CA 1
ATOM 718 C C . PRO A 1 94 ? -1.041 -4.934 13.561 1.00 95.38 94 PRO A C 1
ATOM 720 O O . PRO A 1 94 ? -1.987 -4.283 13.142 1.00 95.38 94 PRO A O 1
ATOM 723 N N . VAL A 1 95 ? -0.863 -5.211 14.856 1.00 96.25 95 VAL A N 1
ATOM 724 C CA . VAL A 1 95 ? -1.743 -4.814 15.967 1.00 96.25 95 VAL A CA 1
ATOM 725 C C . VAL A 1 95 ? -0.897 -4.233 17.103 1.00 96.25 95 VAL A C 1
ATOM 727 O O . VAL A 1 95 ? 0.269 -4.613 17.265 1.00 96.25 95 VAL A O 1
ATOM 730 N N . LEU A 1 96 ? -1.472 -3.329 17.898 1.00 95.44 96 LEU A N 1
ATOM 731 C CA . LEU A 1 96 ? -0.848 -2.877 19.142 1.00 95.44 96 LEU A CA 1
ATOM 732 C C . LEU A 1 96 ? -0.907 -3.990 20.190 1.00 95.44 96 LEU A C 1
ATOM 734 O O . LEU A 1 96 ? -1.893 -4.708 20.300 1.00 95.44 96 LEU A O 1
ATOM 738 N N . THR A 1 97 ? 0.156 -4.126 20.979 1.00 89.88 97 THR A N 1
ATOM 739 C CA . THR A 1 97 ? 0.208 -5.092 22.089 1.00 89.88 97 THR A CA 1
ATOM 740 C C . THR A 1 97 ? -0.081 -4.455 23.444 1.00 89.88 97 THR A C 1
ATOM 742 O O . THR A 1 97 ? -0.185 -5.166 24.438 1.00 89.88 97 THR A O 1
ATOM 745 N N . GLN A 1 98 ? -0.114 -3.124 23.507 1.00 89.75 98 GLN A N 1
ATOM 746 C CA . GLN A 1 98 ? -0.337 -2.375 24.740 1.00 89.75 98 GLN A CA 1
ATOM 747 C C . GLN A 1 98 ? -1.805 -1.945 24.837 1.00 89.75 98 GLN A C 1
ATOM 749 O O . GLN A 1 98 ? -2.416 -1.689 23.798 1.00 89.75 98 GLN A O 1
ATOM 754 N N . PRO A 1 99 ? -2.367 -1.850 26.056 1.00 87.50 99 PRO A N 1
ATOM 755 C CA . PRO A 1 99 ? -3.721 -1.353 26.242 1.00 87.50 99 PRO A CA 1
ATOM 756 C C . PRO A 1 99 ? -3.781 0.128 25.859 1.00 87.50 99 PRO A C 1
ATOM 758 O O . PRO A 1 99 ? -3.106 0.951 26.471 1.00 87.50 99 PRO A O 1
ATOM 761 N N . GLU A 1 100 ? -4.604 0.453 24.870 1.00 94.50 100 GLU A N 1
ATOM 762 C CA . GLU A 1 100 ? -4.833 1.811 24.368 1.00 94.50 100 GLU A CA 1
ATOM 763 C C . GLU A 1 100 ? -6.334 2.043 24.160 1.00 94.50 100 GLU A C 1
ATOM 765 O O . GLU A 1 100 ? -7.128 1.100 24.208 1.00 94.50 100 GLU A O 1
ATOM 770 N N . SER A 1 101 ? -6.752 3.286 23.916 1.00 96.62 101 SER A N 1
ATOM 771 C CA . SER A 1 101 ? -8.152 3.562 23.566 1.00 96.62 101 SER A CA 1
ATOM 772 C C . SER A 1 101 ? -8.543 2.910 22.233 1.00 96.62 101 SER A C 1
ATOM 774 O O . SER A 1 101 ? -7.697 2.720 21.357 1.00 96.62 101 SER A O 1
ATOM 776 N N . THR A 1 102 ? -9.831 2.600 22.051 1.00 97.19 102 THR A N 1
ATOM 777 C CA . THR A 1 102 ? -10.350 2.001 20.808 1.00 97.19 102 THR A CA 1
ATOM 778 C C . THR A 1 102 ? -9.979 2.821 19.576 1.00 97.19 102 THR A C 1
ATOM 780 O O . THR A 1 102 ? -9.478 2.264 18.602 1.00 97.19 102 THR A O 1
ATOM 783 N N . LEU A 1 103 ? -10.132 4.146 19.640 1.00 97.56 103 LEU A N 1
ATOM 784 C CA . LEU A 1 103 ? -9.719 5.046 18.567 1.00 97.56 103 LEU A CA 1
ATOM 785 C C . LEU A 1 103 ? -8.224 4.918 18.230 1.00 97.56 103 LEU A C 1
ATOM 787 O O . LEU A 1 103 ? -7.872 4.811 17.060 1.00 97.56 103 LEU A O 1
ATOM 791 N N . VAL A 1 104 ? -7.334 4.885 19.230 1.00 97.81 104 VAL A N 1
ATOM 792 C CA . VAL A 1 104 ? -5.885 4.725 18.995 1.00 97.81 104 VAL A CA 1
ATOM 793 C C . VAL A 1 104 ? -5.579 3.370 18.356 1.00 97.81 104 VAL A C 1
ATOM 795 O O . VAL A 1 104 ? -4.781 3.297 17.421 1.00 97.81 104 VAL A O 1
ATOM 798 N N . GLN A 1 105 ? -6.239 2.306 18.817 1.00 97.69 105 GLN A N 1
ATOM 799 C CA . GLN A 1 105 ? -6.088 0.974 18.237 1.00 97.69 105 GLN A CA 1
ATOM 800 C C . GLN A 1 105 ? -6.549 0.943 16.777 1.00 97.69 105 GLN A C 1
ATOM 802 O O . GLN A 1 105 ? -5.781 0.536 15.910 1.00 97.69 105 GLN A O 1
ATOM 807 N N . LEU A 1 106 ? -7.755 1.424 16.474 1.00 98.38 106 LEU A N 1
ATOM 808 C CA . LEU A 1 106 ? -8.306 1.418 15.115 1.00 98.38 106 LEU A CA 1
ATOM 809 C C . LEU A 1 106 ? -7.503 2.297 14.154 1.00 98.38 106 LEU A C 1
ATOM 811 O O . LEU A 1 106 ? -7.233 1.868 13.032 1.00 98.38 106 LEU A O 1
ATOM 815 N N . THR A 1 107 ? -7.044 3.468 14.602 1.00 98.06 107 THR A N 1
ATOM 816 C CA . THR A 1 107 ? -6.131 4.315 13.823 1.00 98.06 107 THR A CA 1
ATOM 817 C C . THR A 1 107 ? -4.856 3.555 13.481 1.00 98.06 107 THR A C 1
ATOM 819 O O . THR A 1 107 ? -4.435 3.540 12.327 1.00 98.06 107 THR A O 1
ATOM 822 N N . TYR A 1 108 ? -4.270 2.844 14.445 1.00 97.75 108 TYR A N 1
ATOM 823 C CA . TYR A 1 108 ? -3.080 2.035 14.201 1.00 97.75 108 TYR A CA 1
ATOM 824 C C . TYR A 1 108 ? -3.330 0.878 13.219 1.00 97.75 108 TYR A C 1
ATOM 826 O O . TYR A 1 108 ? -2.514 0.625 12.324 1.00 97.75 108 TYR A O 1
ATOM 834 N N . LEU A 1 109 ? -4.452 0.164 13.356 1.00 98.06 109 LEU A N 1
ATOM 835 C CA . LEU A 1 109 ? -4.824 -0.915 12.434 1.00 98.06 109 LEU A CA 1
ATOM 836 C C . LEU A 1 109 ? -4.965 -0.379 11.008 1.00 98.06 109 LEU A C 1
ATOM 838 O O . LEU A 1 109 ? -4.366 -0.942 10.090 1.00 98.06 109 LEU A O 1
ATOM 842 N N . TYR A 1 110 ? -5.671 0.740 10.848 1.00 97.56 110 TYR A N 1
ATOM 843 C CA . TYR A 1 110 ? -5.833 1.429 9.575 1.00 97.56 110 TYR A CA 1
ATOM 844 C C . TYR A 1 110 ? -4.487 1.868 8.985 1.00 97.56 110 TYR A C 1
ATOM 846 O O . TYR A 1 110 ? -4.147 1.494 7.863 1.00 97.56 110 TYR A O 1
ATOM 854 N N . GLU A 1 111 ? -3.671 2.609 9.736 1.00 95.44 111 GLU A N 1
ATOM 855 C CA . GLU A 1 111 ? -2.395 3.130 9.237 1.00 95.44 111 GLU A CA 1
ATOM 856 C C . GLU A 1 111 ? -1.436 2.012 8.818 1.00 95.44 111 GLU A C 1
ATOM 858 O O . GLU A 1 111 ? -0.757 2.109 7.787 1.00 95.44 111 GLU A O 1
ATOM 863 N N . THR A 1 112 ? -1.370 0.931 9.599 1.00 95.56 112 THR A N 1
ATOM 864 C CA . THR A 1 112 ? -0.508 -0.201 9.257 1.00 95.56 112 THR A CA 1
ATOM 865 C C . THR A 1 112 ? -1.054 -1.013 8.081 1.00 95.56 112 THR A C 1
ATOM 867 O O . THR A 1 112 ? -0.242 -1.509 7.298 1.00 95.56 112 THR A O 1
ATOM 870 N N . ASP A 1 113 ? -2.375 -1.131 7.912 1.00 96.69 113 ASP A N 1
ATOM 871 C CA . ASP A 1 113 ? -2.996 -1.729 6.720 1.00 96.69 113 ASP A CA 1
ATOM 872 C C . ASP A 1 113 ? -2.636 -0.936 5.455 1.00 96.69 113 ASP A C 1
ATOM 874 O O . ASP A 1 113 ? -2.041 -1.484 4.520 1.00 96.69 113 ASP A O 1
ATOM 878 N N . GLN A 1 114 ? -2.864 0.383 5.459 1.00 93.94 114 GLN A N 1
ATOM 879 C CA . GLN A 1 114 ? -2.538 1.240 4.314 1.00 93.94 114 GLN A CA 1
ATOM 880 C C . GLN A 1 114 ? -1.042 1.184 3.981 1.00 93.94 114 GLN A C 1
ATOM 882 O O . GLN A 1 114 ? -0.639 1.057 2.819 1.00 93.94 114 GLN A O 1
ATOM 887 N N . ARG A 1 115 ? -0.180 1.213 5.003 1.00 92.44 115 ARG A N 1
ATOM 888 C CA . ARG A 1 115 ? 1.271 1.109 4.820 1.00 92.44 115 ARG A CA 1
ATOM 889 C C . ARG A 1 115 ? 1.693 -0.229 4.213 1.00 92.44 115 ARG A C 1
ATOM 891 O O . ARG A 1 115 ? 2.613 -0.243 3.391 1.00 92.44 115 ARG A O 1
ATOM 898 N N . ASP A 1 116 ? 1.065 -1.339 4.592 1.00 94.31 116 ASP A N 1
ATOM 899 C CA . ASP A 1 116 ? 1.352 -2.650 4.003 1.00 94.31 116 ASP A CA 1
ATOM 900 C C . ASP A 1 116 ? 0.999 -2.689 2.517 1.00 94.31 116 ASP A C 1
ATOM 902 O O . ASP A 1 116 ? 1.783 -3.203 1.714 1.00 94.31 116 ASP A O 1
ATOM 906 N N . ARG A 1 117 ? -0.126 -2.082 2.134 1.00 92.56 117 ARG A N 1
ATOM 907 C CA . ARG A 1 117 ? -0.562 -1.983 0.733 1.00 92.56 117 ARG A CA 1
ATOM 908 C C . ARG A 1 117 ? 0.401 -1.145 -0.094 1.00 92.56 117 ARG A C 1
ATOM 910 O O . ARG A 1 117 ? 0.867 -1.599 -1.140 1.00 92.56 117 ARG A O 1
ATOM 917 N N . HIS A 1 118 ? 0.794 0.024 0.412 1.00 90.06 118 HIS A N 1
ATOM 918 C CA . HIS A 1 118 ? 1.790 0.878 -0.241 1.00 90.06 118 HIS A CA 1
ATOM 919 C C . HIS A 1 118 ? 3.157 0.200 -0.390 1.00 90.06 118 HIS A C 1
ATOM 921 O O . HIS A 1 118 ? 3.865 0.449 -1.365 1.00 90.06 118 HIS A O 1
ATOM 927 N N . ALA A 1 119 ? 3.536 -0.665 0.551 1.00 90.31 119 ALA A N 1
ATOM 928 C CA . ALA A 1 119 ? 4.802 -1.394 0.528 1.00 90.31 119 ALA A CA 1
ATOM 929 C C . ALA A 1 119 ? 4.736 -2.747 -0.210 1.00 90.31 119 ALA A C 1
ATOM 931 O O . ALA A 1 119 ? 5.716 -3.494 -0.173 1.00 90.31 119 ALA A O 1
ATOM 932 N N . LEU A 1 120 ? 3.601 -3.077 -0.847 1.00 91.25 120 LEU A N 1
ATOM 933 C CA . LEU A 1 120 ? 3.311 -4.390 -1.447 1.00 91.25 120 LEU A CA 1
ATOM 934 C C . LEU A 1 120 ? 3.476 -5.573 -0.475 1.00 91.25 120 LEU A C 1
ATOM 936 O O . LEU A 1 120 ? 3.637 -6.721 -0.895 1.00 91.25 120 LEU A O 1
ATOM 940 N N . ARG A 1 121 ? 3.418 -5.315 0.834 1.00 91.69 121 ARG A N 1
ATOM 941 C CA . ARG A 1 121 ? 3.650 -6.317 1.877 1.00 91.69 121 ARG A CA 1
ATOM 942 C C . ARG A 1 121 ? 2.526 -7.334 1.965 1.00 91.69 121 ARG A C 1
ATOM 944 O O . ARG A 1 121 ? 2.789 -8.471 2.334 1.00 91.69 121 ARG A O 1
ATOM 951 N N . ILE A 1 122 ? 1.318 -6.971 1.543 1.00 90.31 122 ILE A N 1
ATOM 952 C CA . ILE A 1 122 ? 0.175 -7.891 1.449 1.00 90.31 122 ILE A CA 1
ATOM 953 C C . ILE A 1 122 ? 0.486 -9.152 0.616 1.00 90.31 122 ILE A C 1
ATOM 955 O O . ILE A 1 122 ? -0.063 -10.216 0.878 1.00 90.31 122 ILE A O 1
ATOM 959 N N . PHE A 1 123 ? 1.423 -9.071 -0.339 1.00 89.62 123 PHE A N 1
ATOM 960 C CA . PHE A 1 123 ? 1.864 -10.219 -1.143 1.00 89.62 123 PHE A CA 1
ATOM 961 C C . PHE A 1 123 ? 2.978 -11.044 -0.482 1.00 89.62 123 PHE A C 1
ATOM 963 O O . PHE A 1 123 ? 3.232 -12.173 -0.893 1.00 89.62 123 PHE A O 1
ATOM 970 N N . ILE A 1 124 ? 3.662 -10.477 0.513 1.00 89.88 124 ILE A N 1
ATOM 971 C CA . ILE A 1 124 ? 4.804 -11.084 1.208 1.00 89.88 124 ILE A CA 1
ATOM 972 C C . ILE A 1 124 ? 4.345 -11.717 2.527 1.00 89.88 124 ILE A C 1
ATOM 974 O O . ILE A 1 124 ? 4.767 -12.820 2.867 1.00 89.88 124 ILE A O 1
ATOM 978 N N . GLU A 1 125 ? 3.464 -11.036 3.258 1.00 92.06 125 GLU A N 1
ATOM 979 C CA . GLU A 1 125 ? 2.993 -11.434 4.582 1.00 92.06 125 GLU A CA 1
ATOM 980 C C . GLU A 1 125 ? 1.460 -11.311 4.703 1.00 92.06 125 GLU A C 1
ATOM 982 O O . GLU A 1 125 ? 0.949 -10.518 5.497 1.00 92.06 125 GLU A O 1
ATOM 987 N N . PRO A 1 126 ? 0.690 -12.125 3.952 1.00 89.56 126 PRO A N 1
ATOM 988 C CA . PRO A 1 126 ? -0.776 -12.033 3.912 1.00 89.56 126 PRO A CA 1
ATOM 989 C C . PRO A 1 126 ? -1.452 -12.318 5.264 1.00 89.56 126 PRO A C 1
ATOM 991 O O . PRO A 1 126 ? -2.608 -11.970 5.475 1.00 89.56 126 PRO A O 1
ATOM 994 N N . ARG A 1 127 ? -0.739 -12.937 6.216 1.00 94.75 127 ARG A N 1
ATOM 995 C CA . ARG A 1 127 ? -1.262 -13.221 7.564 1.00 94.75 127 ARG A CA 1
ATOM 996 C C . ARG A 1 127 ? -1.554 -11.958 8.374 1.00 94.75 127 ARG A C 1
ATOM 998 O O . ARG A 1 127 ? -2.337 -12.032 9.315 1.00 94.75 127 ARG A O 1
ATOM 1005 N N . ARG A 1 128 ? -0.933 -10.822 8.038 1.00 95.56 128 ARG A N 1
ATOM 1006 C CA . ARG A 1 128 ? -1.138 -9.554 8.752 1.00 95.56 128 ARG A CA 1
ATOM 1007 C C . ARG A 1 128 ? -2.582 -9.073 8.663 1.00 95.56 128 ARG A C 1
ATOM 1009 O O . ARG A 1 128 ? -3.111 -8.627 9.675 1.00 95.56 128 ARG A O 1
ATOM 1016 N N . ASP A 1 129 ? -3.223 -9.243 7.509 1.00 96.12 129 ASP A N 1
ATOM 1017 C CA . ASP A 1 129 ? -4.624 -8.856 7.313 1.00 96.12 129 ASP A CA 1
ATOM 1018 C C . ASP A 1 129 ? -5.534 -9.676 8.234 1.00 96.12 129 ASP A C 1
ATOM 1020 O O . ASP A 1 129 ? -6.325 -9.108 8.979 1.00 96.12 129 ASP A O 1
ATOM 1024 N N . ALA A 1 130 ? -5.330 -10.996 8.310 1.00 96.00 130 ALA A N 1
ATOM 1025 C CA . ALA A 1 130 ? -6.091 -11.857 9.219 1.00 96.00 130 ALA A CA 1
ATOM 1026 C C . ALA A 1 130 ? -5.951 -11.446 10.698 1.00 96.00 130 ALA A C 1
ATOM 1028 O O . ALA A 1 130 ? -6.925 -11.497 11.446 1.00 96.00 130 ALA A O 1
ATOM 1029 N N . VAL A 1 131 ? -4.757 -11.012 11.122 1.00 97.50 131 VAL A N 1
ATOM 1030 C CA . VAL A 1 131 ? -4.519 -10.546 12.499 1.00 97.50 131 VAL A CA 1
ATOM 1031 C C . VAL A 1 131 ? -5.262 -9.237 12.786 1.00 97.50 131 VAL A C 1
ATOM 1033 O O . VAL A 1 131 ? -5.839 -9.098 13.861 1.00 97.50 131 VAL A O 1
ATOM 1036 N N . ARG A 1 132 ? -5.300 -8.299 11.831 1.00 97.88 132 ARG A N 1
ATOM 1037 C CA . ARG A 1 132 ? -6.068 -7.052 11.986 1.00 97.88 132 ARG A CA 1
ATOM 1038 C C . ARG A 1 132 ? -7.567 -7.299 12.016 1.00 97.88 132 ARG A C 1
ATOM 1040 O O . ARG A 1 132 ? -8.248 -6.737 12.865 1.00 97.88 132 ARG A O 1
ATOM 1047 N N . LEU A 1 133 ? -8.067 -8.145 11.115 1.00 98.12 133 LEU A N 1
ATOM 1048 C CA . LEU A 1 133 ? -9.487 -8.486 11.055 1.00 98.12 133 LEU A CA 1
ATOM 1049 C C . LEU A 1 133 ? -9.943 -9.114 12.372 1.00 98.12 133 LEU A C 1
ATOM 1051 O O . LEU A 1 133 ? -10.948 -8.686 12.928 1.00 98.12 133 LEU A O 1
ATOM 1055 N N . ALA A 1 134 ? -9.168 -10.057 12.917 1.00 97.88 134 ALA A N 1
ATOM 1056 C CA . ALA A 1 134 ? -9.470 -10.667 14.210 1.00 97.88 134 ALA A CA 1
ATOM 1057 C C . ALA A 1 134 ? -9.586 -9.629 15.342 1.00 97.88 134 ALA A C 1
ATOM 1059 O O . ALA A 1 134 ? -10.488 -9.734 16.171 1.00 97.88 134 ALA A O 1
ATOM 1060 N N . GLU A 1 135 ? -8.719 -8.613 15.360 1.00 98.00 135 GLU A N 1
ATOM 1061 C CA . GLU A 1 135 ? -8.787 -7.545 16.362 1.00 98.00 135 GLU A CA 1
ATOM 1062 C C . GLU A 1 135 ? -10.006 -6.633 16.167 1.00 98.00 135 GLU A C 1
ATOM 1064 O O . GLU A 1 135 ? -10.660 -6.264 17.141 1.00 98.00 135 GLU A O 1
ATOM 1069 N N . ILE A 1 136 ? -10.375 -6.322 14.922 1.00 98.44 136 ILE A N 1
ATOM 1070 C CA . ILE A 1 136 ? -11.583 -5.535 14.632 1.00 98.44 136 ILE A CA 1
ATOM 1071 C C . ILE A 1 136 ? -12.841 -6.282 15.065 1.00 98.44 136 ILE A C 1
ATOM 1073 O O . ILE A 1 136 ? -13.689 -5.683 15.719 1.00 98.44 136 ILE A O 1
ATOM 1077 N N . TYR A 1 137 ? -12.949 -7.581 14.768 1.00 98.56 137 TYR A N 1
ATOM 1078 C CA . TYR A 1 137 ? -14.069 -8.395 15.249 1.00 98.56 137 TYR A CA 1
ATOM 1079 C C . TYR A 1 137 ? -14.124 -8.415 16.776 1.00 98.56 137 TYR A C 1
ATOM 1081 O O . TYR A 1 137 ? -15.186 -8.198 17.348 1.00 98.56 137 TYR A O 1
ATOM 1089 N N . ARG A 1 138 ? -12.979 -8.571 17.454 1.00 98.06 138 ARG A N 1
ATOM 1090 C CA . ARG A 1 138 ? -12.917 -8.527 18.922 1.00 98.06 138 ARG A CA 1
ATOM 1091 C C . ARG A 1 138 ? -13.460 -7.206 19.484 1.00 98.06 138 ARG A C 1
ATOM 1093 O O . ARG A 1 138 ? -14.256 -7.231 20.421 1.00 98.06 138 ARG A O 1
ATOM 1100 N N . LEU A 1 139 ? -13.037 -6.070 18.923 1.00 98.00 139 LEU A N 1
ATOM 1101 C CA . LEU A 1 139 ? -13.500 -4.734 19.322 1.00 98.00 139 LEU A CA 1
ATOM 1102 C C . LEU A 1 139 ? -14.992 -4.527 19.012 1.00 98.00 139 LEU A C 1
ATOM 1104 O O . LEU A 1 139 ? -15.726 -3.956 19.821 1.00 98.00 139 LEU A O 1
ATOM 1108 N N . ASN A 1 140 ? -15.447 -4.994 17.849 1.00 98.31 140 ASN A N 1
ATOM 1109 C CA . ASN A 1 140 ? -16.836 -4.894 17.412 1.00 98.31 140 ASN A CA 1
ATOM 1110 C C . ASN A 1 140 ? -17.773 -5.713 18.311 1.00 98.31 140 ASN A C 1
ATOM 1112 O O . ASN A 1 140 ? -18.741 -5.178 18.847 1.00 98.31 140 ASN A O 1
ATOM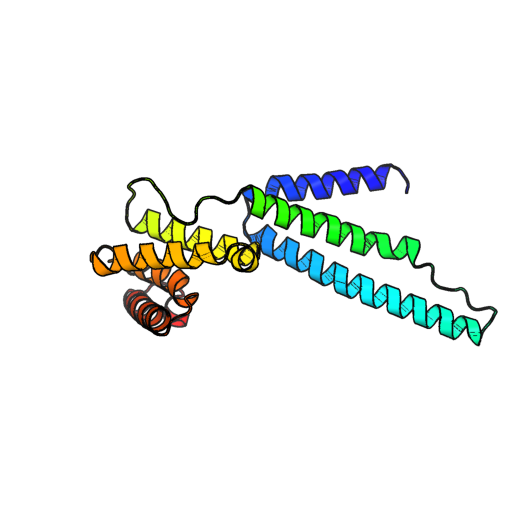 1116 N N . ASP A 1 141 ? -17.447 -6.985 18.541 1.00 98.12 141 ASP A N 1
ATOM 1117 C CA . ASP A 1 141 ? -18.248 -7.911 19.349 1.00 98.12 141 ASP A CA 1
ATOM 1118 C C . ASP A 1 141 ? -18.277 -7.500 20.831 1.00 98.12 141 ASP A C 1
ATOM 1120 O O . ASP A 1 141 ? -19.250 -7.757 21.541 1.00 98.12 141 ASP A O 1
ATOM 1124 N N . GLY A 1 142 ? -17.229 -6.811 21.295 1.00 97.44 142 GLY A N 1
ATOM 1125 C CA . GLY A 1 142 ? -17.173 -6.177 22.613 1.00 97.44 142 GLY A CA 1
ATOM 1126 C C . GLY A 1 142 ? -17.994 -4.885 22.737 1.00 97.44 142 GLY A C 1
ATOM 1127 O O . GLY A 1 142 ? -18.094 -4.334 23.835 1.00 97.44 142 GLY A O 1
ATOM 1128 N N . GLY A 1 143 ? -18.574 -4.373 21.644 1.00 97.75 143 GLY A N 1
ATOM 1129 C CA . GLY A 1 143 ? -19.273 -3.084 21.622 1.00 97.75 143 GLY A CA 1
ATOM 1130 C C . GLY A 1 143 ? -18.346 -1.898 21.914 1.00 97.75 143 GLY A C 1
ATOM 1131 O O . GLY A 1 143 ? -18.765 -0.900 22.519 1.00 97.75 143 GLY A O 1
ATOM 1132 N N . GLU A 1 144 ? -17.065 -2.030 21.561 1.00 98.06 144 GLU A N 1
ATOM 1133 C CA . GLU A 1 144 ? -16.030 -1.024 21.807 1.00 98.06 144 GLU A CA 1
ATOM 1134 C C . GLU A 1 144 ? -15.964 0.020 20.684 1.00 98.06 144 GLU A C 1
ATOM 1136 O O . GLU A 1 144 ? -15.614 1.164 20.961 1.00 98.06 144 GLU A O 1
ATOM 1141 N N . ILE A 1 145 ? -16.339 -0.344 19.451 1.00 98.25 145 ILE A N 1
ATOM 1142 C CA . ILE A 1 145 ? -16.412 0.556 18.285 1.00 98.25 145 ILE A CA 1
ATOM 1143 C C . ILE A 1 145 ? -17.713 1.360 18.365 1.00 98.25 145 ILE A C 1
ATOM 1145 O O . ILE A 1 145 ? -18.796 0.786 18.250 1.00 98.25 145 ILE A O 1
ATOM 1149 N N . ARG A 1 146 ? -17.639 2.677 18.604 1.00 97.12 146 ARG A N 1
ATOM 1150 C CA . ARG A 1 146 ? -18.834 3.470 18.957 1.00 97.12 146 ARG A CA 1
ATOM 1151 C C . ARG A 1 146 ? -19.026 4.722 18.127 1.00 97.12 146 ARG A C 1
ATOM 1153 O O . ARG A 1 146 ? -20.149 4.987 17.712 1.00 97.12 146 ARG A O 1
ATOM 1160 N N . SER A 1 147 ? -17.973 5.500 17.928 1.00 98.00 147 SER A N 1
ATOM 1161 C CA . SER A 1 147 ? -18.043 6.750 17.171 1.00 98.00 147 SER A CA 1
ATOM 1162 C C . SER A 1 147 ? -17.955 6.501 15.668 1.00 98.00 147 SER A C 1
ATOM 1164 O O . SER A 1 147 ? -17.342 5.527 15.230 1.00 98.00 147 SER A O 1
ATOM 1166 N N . GLY A 1 148 ? -18.507 7.406 14.862 1.00 97.94 148 GLY A N 1
ATOM 1167 C CA . GLY A 1 148 ? -18.396 7.339 13.409 1.00 97.94 148 GLY A CA 1
ATOM 1168 C C . GLY A 1 148 ? -16.950 7.231 12.917 1.00 97.94 148 GLY A C 1
ATOM 1169 O O . GLY A 1 148 ? -16.689 6.492 11.972 1.00 97.94 148 GLY A O 1
ATOM 1170 N N . GLU A 1 149 ? -15.996 7.913 13.560 1.00 98.19 149 GLU A N 1
ATOM 1171 C CA . GLU A 1 149 ? -14.572 7.830 13.200 1.00 98.19 149 GLU A CA 1
ATOM 1172 C C . GLU A 1 149 ? -14.020 6.412 13.407 1.00 98.19 149 GLU A C 1
ATOM 1174 O O . GLU A 1 149 ? -13.404 5.846 12.505 1.00 98.19 149 GLU A O 1
ATOM 1179 N N . GLU A 1 150 ? -14.308 5.794 14.554 1.00 98.62 150 GLU A N 1
ATOM 1180 C CA . GLU A 1 150 ? -13.924 4.408 14.845 1.00 98.62 150 GLU A CA 1
ATOM 1181 C C . GLU A 1 150 ? -14.552 3.434 13.837 1.00 98.62 150 GLU A C 1
ATOM 1183 O O . GLU A 1 150 ? -13.868 2.568 13.289 1.00 98.62 150 GLU A O 1
ATOM 1188 N N . LYS A 1 151 ? -15.843 3.606 13.534 1.00 98.69 151 LYS A N 1
ATOM 1189 C CA . LYS A 1 151 ? -16.556 2.780 12.550 1.00 98.69 151 LYS A CA 1
ATOM 1190 C C . LYS A 1 151 ? -15.946 2.904 11.158 1.00 98.69 151 LYS A C 1
ATOM 1192 O O .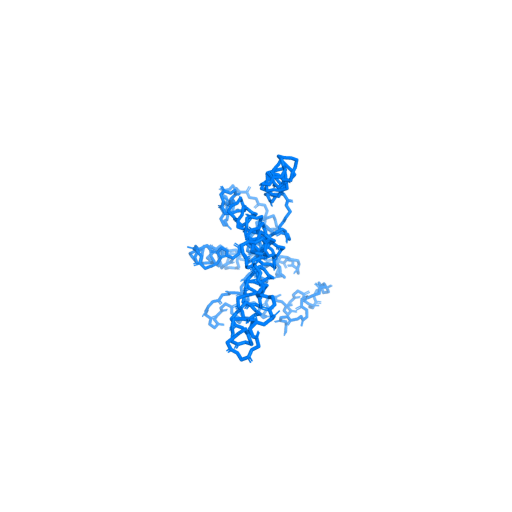 LYS A 1 151 ? -15.736 1.892 10.493 1.00 98.69 151 LYS A O 1
ATOM 1197 N N . TYR A 1 152 ? -15.614 4.122 10.733 1.00 98.50 152 TYR A N 1
ATOM 1198 C CA . TYR A 1 152 ? -14.969 4.364 9.448 1.00 98.50 152 TYR A CA 1
ATOM 1199 C C . TYR A 1 152 ? -13.588 3.702 9.370 1.00 98.50 152 TYR A C 1
ATOM 1201 O O . TYR A 1 152 ? -13.307 2.982 8.414 1.00 98.50 152 TYR A O 1
ATOM 1209 N N . LEU A 1 153 ? -12.744 3.872 10.392 1.00 98.56 153 LEU A N 1
ATOM 1210 C CA . LEU A 1 153 ? -11.417 3.247 10.438 1.00 98.56 153 LEU A CA 1
ATOM 1211 C C . LEU A 1 153 ? -11.504 1.715 10.386 1.00 98.56 153 LEU A C 1
ATOM 1213 O O . LEU A 1 153 ? -10.751 1.081 9.646 1.00 98.56 153 LEU A O 1
ATOM 1217 N N . ALA A 1 154 ? -12.450 1.121 11.117 1.00 98.62 154 ALA A N 1
ATOM 1218 C CA . ALA A 1 154 ? -12.710 -0.315 11.075 1.00 98.62 154 ALA A CA 1
ATOM 1219 C C . ALA A 1 154 ? -13.188 -0.774 9.687 1.00 98.62 154 ALA A C 1
ATOM 1221 O O . ALA A 1 154 ? -12.654 -1.742 9.138 1.00 98.62 154 ALA A O 1
ATOM 1222 N N . ALA A 1 155 ? -14.143 -0.057 9.086 1.00 98.56 155 ALA A N 1
ATOM 1223 C CA . ALA A 1 155 ? -14.653 -0.345 7.746 1.00 98.56 155 ALA A CA 1
ATOM 1224 C C . ALA A 1 155 ? -13.542 -0.325 6.685 1.00 98.56 155 ALA A C 1
ATOM 1226 O O . ALA A 1 155 ? -13.468 -1.222 5.844 1.00 98.56 155 ALA A O 1
ATOM 1227 N N . MET A 1 156 ? -12.625 0.641 6.777 1.00 98.25 156 MET A N 1
ATOM 1228 C CA . MET A 1 156 ? -11.465 0.781 5.890 1.00 98.25 156 MET A CA 1
ATOM 1229 C C . MET A 1 156 ? -10.408 -0.322 6.046 1.00 98.25 156 MET A C 1
ATOM 1231 O O . MET A 1 156 ? -9.490 -0.414 5.238 1.00 98.25 156 MET A O 1
ATOM 1235 N N . VAL A 1 157 ? -10.495 -1.176 7.060 1.00 98.31 157 VAL A N 1
ATOM 1236 C CA . VAL A 1 157 ? -9.666 -2.388 7.135 1.00 98.31 157 VAL A CA 1
ATOM 1237 C C . VAL A 1 157 ? -10.487 -3.607 6.711 1.00 98.31 157 VAL A C 1
ATOM 1239 O O . VAL A 1 157 ? -10.012 -4.425 5.926 1.00 98.31 157 VAL A O 1
ATOM 1242 N N . LEU A 1 158 ? -11.747 -3.697 7.147 1.00 98.50 158 LEU A N 1
ATOM 1243 C CA . LEU A 1 158 ? -12.666 -4.786 6.802 1.00 98.50 158 LEU A CA 1
ATOM 1244 C C . LEU A 1 158 ? -12.959 -4.889 5.300 1.00 98.50 158 LEU A C 1
ATOM 1246 O O . LEU A 1 158 ? -13.050 -5.996 4.778 1.00 98.50 158 LEU A O 1
ATOM 1250 N N . HIS A 1 159 ? -13.039 -3.773 4.566 1.00 97.38 159 HIS A N 1
ATOM 1251 C CA . HIS A 1 159 ? -13.289 -3.810 3.116 1.00 97.38 159 HIS A CA 1
ATOM 1252 C C . HIS A 1 159 ? -12.1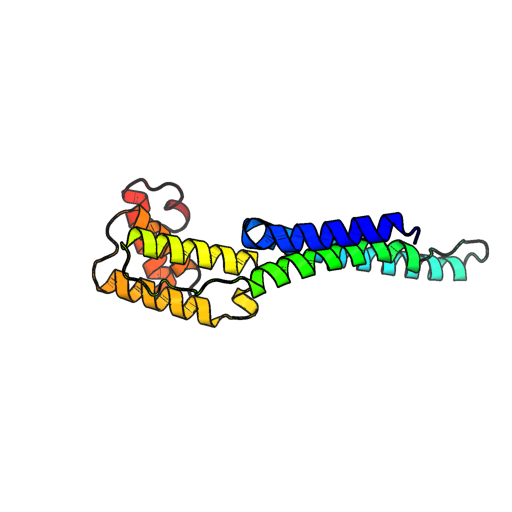69 -4.498 2.319 1.00 97.38 159 HIS A C 1
ATOM 1254 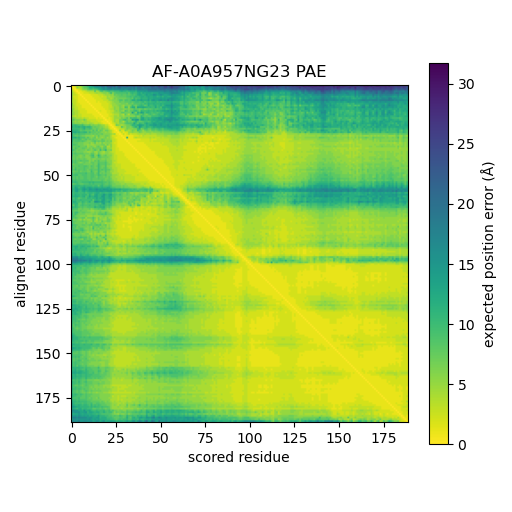O O . HIS A 1 159 ? -12.350 -4.851 1.154 1.00 97.38 159 HIS A O 1
ATOM 1260 N N . HIS A 1 160 ? -11.013 -4.705 2.950 1.00 96.06 160 HIS A N 1
ATOM 1261 C CA . HIS A 1 160 ? -9.905 -5.468 2.404 1.00 96.06 160 HIS A CA 1
ATOM 1262 C C . HIS A 1 160 ? -9.864 -6.927 2.869 1.00 96.06 160 HIS A C 1
ATOM 1264 O O . HIS A 1 160 ? -8.923 -7.649 2.532 1.00 96.06 160 HIS A O 1
ATOM 1270 N N . GLY A 1 161 ? -10.868 -7.363 3.630 1.00 95.56 161 GLY A N 1
ATOM 1271 C CA . GLY A 1 161 ? -11.056 -8.750 4.014 1.00 95.56 161 GLY A CA 1
ATOM 1272 C C . GLY A 1 161 ? -11.284 -9.669 2.818 1.00 95.56 161 GLY A C 1
ATOM 1273 O O . GLY A 1 161 ? -11.191 -9.278 1.650 1.00 95.56 161 GLY A O 1
ATOM 1274 N N . THR A 1 162 ? -11.546 -10.937 3.114 1.00 95.12 162 THR A N 1
ATOM 1275 C CA . THR A 1 162 ? -11.669 -11.984 2.081 1.00 95.12 162 THR A CA 1
ATOM 1276 C C . THR A 1 162 ? -12.963 -12.776 2.181 1.00 95.12 162 THR A C 1
ATOM 1278 O O . THR A 1 162 ? -13.247 -13.585 1.295 1.00 95.12 162 THR A O 1
ATOM 1281 N N . SER A 1 163 ? -13.755 -12.550 3.230 1.00 97.19 163 SER A N 1
ATOM 1282 C CA . SER A 1 163 ? -15.042 -13.202 3.429 1.00 97.19 163 SER A CA 1
ATOM 1283 C C . SER A 1 163 ? -16.211 -12.252 3.134 1.00 97.19 163 SER A C 1
ATOM 1285 O O . SER A 1 163 ? -16.072 -11.036 3.273 1.00 97.19 163 SER A O 1
ATOM 1287 N N . PRO A 1 164 ? -17.387 -12.786 2.750 1.00 97.94 164 PRO A N 1
ATOM 1288 C CA . PRO A 1 164 ? -18.607 -11.989 2.628 1.00 97.94 164 PRO A CA 1
ATOM 1289 C C . PRO A 1 164 ? -18.959 -11.216 3.904 1.00 97.94 164 PRO A C 1
ATOM 1291 O O . PRO A 1 164 ? -19.453 -10.095 3.808 1.00 97.94 164 PRO A O 1
ATOM 1294 N N . ASP A 1 165 ? -18.671 -11.796 5.071 1.00 98.12 165 ASP A N 1
ATOM 1295 C CA . ASP A 1 165 ? -18.948 -11.185 6.372 1.00 98.12 165 ASP A CA 1
ATOM 1296 C C . ASP A 1 165 ? -18.080 -9.939 6.600 1.00 98.12 165 ASP A C 1
ATOM 1298 O O . ASP A 1 165 ? -18.594 -8.923 7.065 1.00 98.12 165 ASP A O 1
ATOM 1302 N N . ASP A 1 166 ? -16.810 -9.964 6.169 1.00 98.31 166 ASP A N 1
ATOM 1303 C CA . ASP A 1 166 ? -15.922 -8.794 6.248 1.00 98.31 166 ASP A CA 1
ATOM 1304 C C . ASP A 1 166 ? -16.496 -7.622 5.444 1.00 98.31 166 ASP A C 1
ATOM 1306 O O . ASP A 1 166 ? -16.580 -6.496 5.934 1.00 98.31 166 ASP A O 1
ATOM 1310 N N . TYR A 1 167 ? -16.936 -7.888 4.211 1.00 97.94 167 TYR A N 1
ATOM 1311 C CA . TYR A 1 167 ? -17.507 -6.860 3.342 1.00 97.94 167 TYR A CA 1
ATOM 1312 C C . TYR A 1 167 ? -18.850 -6.346 3.862 1.00 97.94 167 TYR A C 1
ATOM 1314 O O . TYR A 1 167 ? -19.112 -5.145 3.794 1.00 97.94 167 TYR A O 1
ATOM 1322 N N . ALA A 1 168 ? -19.694 -7.235 4.392 1.00 98.12 168 ALA A N 1
ATOM 1323 C CA . ALA A 1 168 ? -20.975 -6.859 4.976 1.00 98.12 168 ALA A CA 1
ATOM 1324 C C . ALA A 1 168 ? -20.777 -5.953 6.197 1.00 98.12 168 ALA A C 1
ATOM 1326 O O . ALA A 1 168 ? -21.386 -4.886 6.271 1.00 98.12 168 ALA A O 1
ATOM 1327 N N . LEU A 1 169 ? -19.875 -6.329 7.108 1.00 98.50 169 LEU A N 1
ATOM 1328 C CA . LEU A 1 169 ? -19.566 -5.521 8.282 1.00 98.50 169 LEU A CA 1
ATOM 1329 C C . LEU A 1 169 ? -18.914 -4.187 7.894 1.00 98.50 169 LEU A C 1
ATOM 1331 O O . LEU A 1 169 ? -19.285 -3.154 8.449 1.00 98.50 169 LEU A O 1
ATOM 1335 N N . ALA A 1 170 ? -18.006 -4.176 6.909 1.00 98.56 170 ALA A N 1
ATOM 1336 C CA . ALA A 1 170 ? -17.423 -2.939 6.385 1.00 98.56 170 ALA A CA 1
ATOM 1337 C C . ALA A 1 170 ? -18.506 -1.967 5.901 1.00 98.56 170 ALA A C 1
ATOM 1339 O O . ALA A 1 170 ? -18.496 -0.793 6.269 1.00 98.56 170 ALA A O 1
ATOM 1340 N N . HIS A 1 171 ? -19.460 -2.467 5.114 1.00 98.38 171 HIS A N 1
ATOM 1341 C CA . HIS A 1 171 ? -20.561 -1.669 4.590 1.00 98.38 171 HIS A CA 1
ATOM 1342 C C . HIS A 1 171 ? -21.469 -1.129 5.701 1.00 98.38 171 HIS A C 1
ATOM 1344 O O . HIS A 1 171 ? -21.804 0.058 5.700 1.00 98.38 171 HIS A O 1
ATOM 1350 N N . THR A 1 172 ? -21.829 -1.961 6.683 1.00 98.44 172 THR A N 1
ATOM 1351 C CA . THR A 1 172 ? -22.638 -1.534 7.835 1.00 98.44 172 THR A CA 1
ATOM 1352 C C . THR A 1 172 ? -21.946 -0.427 8.628 1.00 98.44 172 THR A C 1
ATOM 1354 O O . THR A 1 172 ? -22.524 0.644 8.810 1.00 98.44 172 THR A O 1
ATOM 1357 N N . LEU A 1 173 ? -20.692 -0.638 9.038 1.00 98.56 173 LEU A N 1
ATOM 1358 C CA . LEU A 1 173 ? -19.942 0.348 9.819 1.00 98.56 173 LEU A CA 1
ATOM 1359 C C . LEU A 1 173 ? -19.728 1.648 9.034 1.00 98.56 173 LEU A C 1
ATOM 1361 O O . LEU A 1 173 ? -19.871 2.736 9.591 1.00 98.56 173 LEU A O 1
ATOM 1365 N N . SER A 1 174 ? -19.453 1.556 7.731 1.00 98.44 174 SER A N 1
ATOM 1366 C CA . SER A 1 174 ? -19.298 2.743 6.888 1.00 98.44 174 SER A CA 1
ATOM 1367 C C . SER A 1 174 ? -20.610 3.505 6.696 1.00 98.44 174 SER A C 1
ATOM 1369 O O . SER A 1 174 ? -20.608 4.734 6.696 1.00 98.44 174 SER A O 1
ATOM 1371 N N . SER A 1 175 ? -21.741 2.805 6.587 1.00 98.50 175 SER A N 1
ATOM 1372 C CA . SER A 1 175 ? -23.071 3.426 6.509 1.00 98.50 175 SER A CA 1
ATOM 1373 C C . SER A 1 175 ? -23.418 4.193 7.779 1.00 98.50 175 SER A C 1
ATOM 1375 O O . SER A 1 175 ? -23.910 5.320 7.717 1.00 98.50 175 SER A O 1
ATOM 1377 N N . GLU A 1 176 ? -23.122 3.610 8.939 1.00 98.38 176 GLU A N 1
ATOM 1378 C CA . GLU A 1 176 ? -23.301 4.278 10.225 1.00 98.38 176 GLU A CA 1
ATOM 1379 C C . GLU A 1 176 ? -22.380 5.496 10.367 1.00 98.38 176 GLU A C 1
ATOM 1381 O O . GLU A 1 176 ? -22.839 6.573 10.743 1.00 98.38 176 GLU A O 1
ATOM 1386 N N . ALA A 1 177 ? -21.103 5.366 9.995 1.00 98.44 177 ALA A N 1
ATOM 1387 C CA . ALA A 1 177 ? -20.165 6.486 9.986 1.00 98.44 177 ALA A CA 1
ATOM 1388 C C . ALA A 1 177 ? -20.621 7.620 9.050 1.00 98.44 177 ALA A C 1
ATOM 1390 O O . ALA A 1 177 ? -20.542 8.797 9.406 1.00 98.44 177 ALA A O 1
ATOM 1391 N N . ALA A 1 178 ? -21.150 7.282 7.870 1.00 98.12 178 ALA A N 1
ATOM 1392 C CA . ALA A 1 178 ? -21.694 8.253 6.927 1.00 98.12 178 ALA A CA 1
ATOM 1393 C C . ALA A 1 178 ? -22.930 8.972 7.490 1.00 98.12 178 ALA A C 1
ATOM 1395 O O . ALA A 1 178 ? -23.059 10.186 7.321 1.00 98.12 178 ALA A O 1
ATOM 1396 N N . ALA A 1 179 ? -23.811 8.254 8.194 1.00 97.94 179 ALA A N 1
ATOM 1397 C CA . ALA A 1 179 ? -24.966 8.842 8.874 1.00 97.94 179 ALA A CA 1
ATOM 1398 C C . ALA A 1 179 ? -24.559 9.810 10.001 1.00 97.94 179 ALA A C 1
ATOM 1400 O O . ALA A 1 179 ? -25.264 10.784 10.263 1.00 97.94 179 ALA A O 1
ATOM 1401 N N . GLU A 1 180 ? -23.403 9.581 10.626 1.00 97.56 180 GLU A N 1
ATOM 1402 C CA . GLU A 1 180 ? -22.790 10.473 11.619 1.00 97.56 180 GLU A CA 1
ATOM 1403 C C . GLU A 1 180 ? -21.990 11.635 10.994 1.00 97.56 180 GLU A C 1
ATOM 1405 O O . GLU A 1 180 ? -21.463 12.484 11.711 1.00 97.56 180 GLU A O 1
ATOM 1410 N N . GLY A 1 181 ? -21.929 11.721 9.661 1.00 97.19 181 GLY A N 1
ATOM 1411 C CA . GLY A 1 181 ? -21.293 12.825 8.940 1.00 97.19 181 GLY A CA 1
ATOM 1412 C C . GLY A 1 181 ? -19.783 12.680 8.744 1.00 97.19 181 GLY A C 1
ATOM 1413 O O . GLY A 1 181 ? -19.119 13.675 8.452 1.00 97.19 181 GLY A O 1
ATOM 1414 N N . VAL A 1 182 ? -19.229 11.472 8.885 1.00 97.50 182 VAL A N 1
ATOM 1415 C CA . VAL A 1 182 ? -17.806 11.223 8.620 1.00 97.50 182 VAL A CA 1
ATOM 1416 C C . VAL A 1 182 ? -17.514 11.340 7.125 1.00 97.50 182 VAL A C 1
ATOM 1418 O O . VAL A 1 182 ? -18.125 10.669 6.289 1.00 97.50 182 VAL A O 1
ATOM 1421 N N . GLU A 1 183 ? -16.559 12.202 6.781 1.00 94.38 183 GLU A N 1
ATOM 1422 C CA . GLU A 1 183 ? -16.138 12.417 5.399 1.00 94.38 183 GLU A CA 1
ATOM 1423 C C . GLU A 1 183 ? -15.518 11.141 4.805 1.00 94.38 183 GLU A C 1
ATOM 1425 O O . GLU A 1 183 ? -14.748 10.439 5.454 1.00 94.38 183 GLU A O 1
ATOM 1430 N N . GLY A 1 184 ? -15.861 10.824 3.554 1.00 91.00 184 GLY A N 1
ATOM 1431 C CA . GLY A 1 184 ? -15.346 9.644 2.848 1.00 91.00 184 GLY A CA 1
ATOM 1432 C C . GLY A 1 184 ? -16.075 8.330 3.157 1.00 91.00 184 GLY A C 1
ATOM 1433 O O . GLY A 1 184 ? -16.051 7.428 2.320 1.00 91.00 184 GLY A O 1
ATOM 1434 N N . ALA A 1 185 ? -16.817 8.240 4.266 1.00 94.94 185 ALA A N 1
ATOM 1435 C CA . ALA A 1 185 ? -17.552 7.027 4.645 1.00 94.94 185 ALA A CA 1
ATOM 1436 C C . ALA A 1 185 ? -18.653 6.626 3.637 1.00 94.94 185 ALA A C 1
ATOM 1438 O O . ALA A 1 185 ? -19.025 5.459 3.545 1.00 94.94 185 ALA A O 1
ATOM 1439 N N . GLN A 1 186 ? -19.129 7.565 2.813 1.00 91.69 186 GLN A N 1
ATOM 1440 C CA . GLN A 1 186 ? -20.135 7.298 1.774 1.00 91.69 186 GLN A CA 1
ATOM 1441 C C . GLN A 1 186 ? -19.652 6.358 0.658 1.00 91.69 186 GLN A C 1
ATOM 1443 O O . GLN A 1 186 ? -20.455 5.841 -0.110 1.00 91.69 186 GLN A O 1
ATOM 1448 N N . TRP A 1 187 ? -18.337 6.177 0.505 1.00 88.38 187 TRP A N 1
ATOM 1449 C CA . TRP A 1 187 ? -17.785 5.362 -0.579 1.00 88.38 187 TRP A CA 1
ATOM 1450 C C . TRP A 1 187 ? -17.985 3.852 -0.360 1.00 88.38 187 TRP A C 1
ATOM 1452 O O . TRP A 1 187 ? -18.090 3.109 -1.335 1.00 88.38 187 TRP A O 1
ATOM 1462 N N . LEU A 1 188 ? -18.044 3.412 0.902 1.00 83.75 188 LEU A N 1
ATOM 1463 C CA . LEU A 1 188 ? -18.262 2.009 1.288 1.00 83.75 188 LEU A CA 1
ATOM 1464 C C . LEU A 1 188 ? -19.669 1.746 1.846 1.00 83.75 188 LEU A C 1
ATOM 1466 O O . LEU A 1 188 ? -19.991 0.593 2.135 1.00 83.75 188 LEU A O 1
ATOM 1470 N N . SER A 1 189 ? -20.479 2.794 2.031 1.00 70.69 189 SER A N 1
ATOM 1471 C CA . SER A 1 189 ? -21.866 2.696 2.499 1.00 70.69 189 SER A CA 1
ATOM 1472 C C . SER A 1 189 ? -22.849 2.276 1.409 1.00 70.69 189 SER A C 1
ATOM 1474 O O . SER A 1 189 ? -22.423 1.906 0.295 1.00 70.69 189 SER A O 1
#

Solvent-accessible surface area (backbone atoms only — not comparable to full-atom values): 9799 Å² total; per-residue (Å²): 125,69,66,71,62,53,54,55,48,52,50,52,33,51,50,41,32,69,48,22,73,79,36,58,70,41,18,48,50,13,53,50,31,37,54,51,18,50,55,50,47,53,52,48,52,49,52,31,52,51,29,52,57,49,29,74,81,34,80,87,50,81,60,62,67,52,82,70,61,52,46,60,30,50,49,32,36,50,34,13,50,38,17,30,49,32,35,65,76,64,60,73,74,52,62,82,90,67,96,69,55,63,58,60,49,32,51,48,34,32,54,47,52,55,39,29,58,32,44,55,35,57,82,76,50,57,66,44,58,58,56,36,50,54,51,50,50,54,36,49,78,67,66,57,60,74,50,34,68,37,23,31,33,45,16,70,47,27,62,71,51,91,49,73,64,31,43,51,51,11,25,52,30,7,37,52,5,32,76,68,65,38,84,75,20,65,79,53,73